Protein AF-A0A6A9SMF8-F1 (afdb_monomer)

Structure (mmCIF, N/CA/C/O backbone):
data_AF-A0A6A9SMF8-F1
#
_entry.id   AF-A0A6A9SMF8-F1
#
loop_
_atom_site.group_PDB
_atom_site.id
_atom_site.type_symbol
_atom_site.label_atom_id
_atom_site.label_alt_id
_atom_site.label_comp_id
_atom_site.label_asym_id
_atom_site.label_entity_id
_atom_site.label_seq_id
_atom_site.pdbx_PDB_ins_code
_atom_site.Cartn_x
_atom_site.Cartn_y
_atom_site.Cartn_z
_atom_site.occupancy
_atom_site.B_iso_or_equiv
_atom_site.auth_seq_id
_atom_site.auth_comp_id
_atom_site.auth_asym_id
_atom_site.auth_atom_id
_atom_site.pdbx_PDB_model_num
ATOM 1 N N . MET A 1 1 ? 22.336 56.418 -51.336 1.00 50.28 1 MET A N 1
ATOM 2 C CA . MET A 1 1 ? 22.457 56.527 -49.867 1.00 50.28 1 MET A CA 1
ATOM 3 C C . MET A 1 1 ? 23.357 55.383 -49.407 1.00 50.28 1 MET A C 1
ATOM 5 O O . MET A 1 1 ? 23.009 54.255 -49.731 1.00 50.28 1 MET A O 1
ATOM 9 N N . PRO A 1 2 ? 24.538 55.629 -48.808 1.00 53.56 2 PRO A N 1
ATOM 10 C CA . PRO A 1 2 ? 25.462 54.559 -48.434 1.00 53.56 2 PRO A CA 1
ATOM 11 C C . PRO A 1 2 ? 25.173 54.040 -47.016 1.00 53.56 2 PRO A C 1
ATOM 13 O O . PRO A 1 2 ? 24.931 54.826 -46.099 1.00 53.56 2 PRO A O 1
ATOM 16 N N . ILE A 1 3 ? 25.201 52.716 -46.867 1.00 54.81 3 ILE A N 1
ATOM 17 C CA . ILE A 1 3 ? 25.158 51.984 -45.592 1.00 54.81 3 ILE A CA 1
ATOM 18 C C . ILE A 1 3 ? 26.377 52.340 -44.725 1.00 54.81 3 ILE A C 1
ATOM 20 O O . ILE A 1 3 ? 27.484 52.497 -45.245 1.00 54.81 3 ILE A O 1
ATOM 24 N N . ARG A 1 4 ? 26.167 52.531 -43.416 1.00 59.06 4 ARG A N 1
ATOM 25 C CA . ARG A 1 4 ? 27.205 52.964 -42.465 1.00 59.06 4 ARG A CA 1
ATOM 26 C C . ARG A 1 4 ? 27.830 51.745 -41.767 1.00 59.06 4 ARG A C 1
ATOM 28 O O . ARG A 1 4 ? 27.143 50.757 -41.537 1.00 59.06 4 ARG A O 1
ATOM 35 N N . PRO A 1 5 ? 29.110 51.814 -41.354 1.00 54.31 5 PRO A N 1
ATOM 36 C CA . PRO A 1 5 ? 29.814 50.696 -40.710 1.00 54.31 5 PRO A CA 1
ATOM 37 C C . PRO A 1 5 ? 29.282 50.311 -39.314 1.00 54.31 5 PRO A C 1
ATOM 39 O O . PRO A 1 5 ? 29.785 49.371 -38.708 1.00 54.31 5 PRO A O 1
ATOM 42 N N . SER A 1 6 ? 28.268 51.010 -38.795 1.00 54.78 6 SER A N 1
ATOM 43 C CA . SER A 1 6 ? 27.580 50.682 -37.542 1.00 54.78 6 SER A CA 1
ATOM 44 C C . SER A 1 6 ? 26.484 49.618 -37.687 1.00 54.78 6 SER A C 1
ATOM 46 O O . SER A 1 6 ? 25.979 49.147 -36.674 1.00 54.78 6 SER A O 1
ATOM 48 N N . ASP A 1 7 ? 26.129 49.212 -38.909 1.00 51.50 7 ASP A N 1
ATOM 49 C CA . ASP A 1 7 ? 24.953 48.363 -39.161 1.00 51.50 7 ASP A CA 1
ATOM 50 C C . ASP A 1 7 ? 25.253 46.845 -39.100 1.00 51.50 7 ASP A C 1
ATOM 52 O O . ASP A 1 7 ? 24.419 46.029 -39.481 1.00 51.50 7 ASP A O 1
ATOM 56 N N . LEU A 1 8 ? 26.433 46.438 -38.609 1.00 55.75 8 LEU A N 1
ATOM 57 C CA . LEU A 1 8 ? 26.880 45.032 -38.573 1.00 55.75 8 LEU A CA 1
ATOM 58 C C . LEU A 1 8 ? 27.097 44.458 -37.164 1.00 55.75 8 LEU A C 1
ATOM 60 O O . LEU A 1 8 ? 27.946 43.591 -36.972 1.00 55.75 8 LEU A O 1
ATOM 64 N N . GLN A 1 9 ? 26.344 44.901 -36.157 1.00 56.38 9 GLN A N 1
ATOM 65 C CA . GLN A 1 9 ? 26.465 44.330 -34.809 1.00 56.38 9 GLN A CA 1
ATOM 66 C C . GLN A 1 9 ? 25.130 43.881 -34.218 1.00 56.38 9 GLN A C 1
ATOM 68 O O . GLN A 1 9 ? 24.687 44.360 -33.180 1.00 56.38 9 GLN A O 1
ATOM 73 N N . HIS A 1 10 ? 24.551 42.845 -34.821 1.00 44.44 10 HIS A N 1
ATOM 74 C CA . HIS A 1 10 ? 23.832 41.840 -34.045 1.00 44.44 10 HIS A CA 1
ATOM 75 C C . HIS A 1 10 ? 24.621 40.538 -34.087 1.00 44.44 10 HIS A C 1
ATOM 77 O O . HIS A 1 10 ? 24.403 39.651 -34.905 1.00 44.44 10 HIS A O 1
ATOM 83 N N . ARG A 1 11 ? 25.594 40.462 -33.175 1.00 42.41 11 ARG A N 1
ATOM 84 C CA . ARG A 1 11 ? 26.215 39.210 -32.765 1.00 42.41 11 ARG A CA 1
ATOM 85 C C . ARG A 1 11 ? 25.114 38.399 -32.089 1.00 42.41 11 ARG A C 1
ATOM 87 O O . ARG A 1 11 ? 24.775 38.673 -30.941 1.00 42.41 11 ARG A O 1
ATOM 94 N N . GLY A 1 12 ? 24.525 37.459 -32.822 1.00 41.88 12 GLY A N 1
ATOM 95 C CA . GLY A 1 12 ? 23.714 36.414 -32.220 1.00 41.88 12 GLY A CA 1
ATOM 96 C C . GLY A 1 12 ? 24.574 35.726 -31.170 1.00 41.88 12 GLY A C 1
ATOM 97 O O . GLY A 1 12 ? 25.617 35.153 -31.486 1.00 41.88 12 GLY A O 1
ATOM 98 N N . THR A 1 13 ? 24.199 35.858 -29.904 1.00 43.47 13 THR A N 1
ATOM 99 C CA . THR A 1 13 ? 24.697 34.959 -28.876 1.00 43.47 13 THR A CA 1
ATOM 100 C C . THR A 1 13 ? 24.141 33.598 -29.244 1.00 43.47 13 THR A C 1
ATOM 102 O O . THR A 1 13 ? 22.937 33.377 -29.120 1.00 43.47 13 THR A O 1
ATOM 105 N N . ALA A 1 14 ? 24.993 32.718 -29.768 1.00 41.22 14 ALA A N 1
ATOM 106 C CA . ALA A 1 14 ? 24.672 31.307 -29.834 1.00 41.22 14 ALA A CA 1
ATOM 107 C C . ALA A 1 14 ? 24.259 30.907 -28.417 1.00 41.22 14 ALA A C 1
ATOM 109 O O . ALA A 1 14 ? 25.054 30.995 -27.477 1.00 41.22 14 ALA A O 1
ATOM 110 N N . HIS A 1 15 ? 22.984 30.579 -28.244 1.00 45.06 15 HIS A N 1
ATOM 111 C CA . HIS A 1 15 ? 22.547 29.886 -27.055 1.00 45.06 15 HIS A CA 1
ATOM 112 C C . HIS A 1 15 ? 23.272 28.542 -27.107 1.00 45.06 15 HIS A C 1
ATOM 114 O O . HIS A 1 15 ? 22.858 27.649 -27.835 1.00 45.06 15 HIS A O 1
ATOM 120 N N . THR A 1 16 ? 24.389 28.412 -26.388 1.00 49.41 16 THR A N 1
ATOM 121 C CA . THR A 1 16 ? 24.881 27.102 -25.967 1.00 49.41 16 THR A CA 1
ATOM 122 C C . THR A 1 16 ? 23.782 26.545 -25.079 1.00 49.41 16 THR A C 1
ATOM 124 O O . THR A 1 16 ? 23.743 26.802 -23.875 1.00 49.41 16 THR A O 1
ATOM 127 N N . GLN A 1 17 ? 22.808 25.871 -25.689 1.00 53.28 17 GLN A N 1
ATOM 128 C CA . GLN A 1 17 ? 21.971 24.960 -24.939 1.00 53.28 17 GLN A CA 1
ATOM 129 C C . GLN A 1 17 ? 22.945 23.952 -24.325 1.00 53.28 17 GLN A C 1
ATOM 131 O O . GLN A 1 17 ? 23.800 23.433 -25.049 1.00 53.28 17 GLN A O 1
ATOM 136 N N . PRO A 1 18 ? 22.912 23.729 -23.000 1.00 43.84 18 PRO A N 1
ATOM 137 C CA . PRO A 1 18 ? 23.633 22.601 -22.451 1.00 43.84 18 PRO A CA 1
ATOM 138 C C . PRO A 1 18 ? 23.108 21.382 -23.201 1.00 43.84 18 PRO A C 1
ATOM 140 O O . PRO A 1 18 ? 21.895 21.160 -23.216 1.00 43.84 18 PRO A O 1
ATOM 143 N N . VAL A 1 19 ? 24.011 20.666 -23.876 1.00 50.22 19 VAL A N 1
ATOM 144 C CA . VAL A 1 19 ? 23.749 19.323 -24.386 1.00 50.22 19 VAL A CA 1
ATOM 145 C C . VAL A 1 19 ? 23.176 18.580 -23.192 1.00 50.22 19 VAL A C 1
ATOM 147 O O . VAL A 1 19 ? 23.874 18.358 -22.201 1.00 50.22 19 VAL A O 1
ATOM 150 N N . ARG A 1 20 ? 21.861 18.358 -23.209 1.00 49.94 20 ARG A N 1
ATOM 151 C CA . ARG A 1 20 ? 21.230 17.499 -22.222 1.00 49.94 20 ARG A CA 1
ATOM 152 C C . ARG A 1 20 ? 21.876 16.153 -22.470 1.00 49.94 20 ARG A C 1
ATOM 154 O O . ARG A 1 20 ? 21.786 15.659 -23.587 1.00 49.94 20 ARG A O 1
ATOM 161 N N . GLU A 1 21 ? 22.595 15.653 -21.471 1.00 48.66 21 GLU A N 1
ATOM 162 C CA . GLU A 1 21 ? 23.031 14.264 -21.426 1.00 48.66 21 GLU A CA 1
ATOM 163 C C . GLU A 1 21 ? 21.797 13.429 -21.747 1.00 48.66 21 GLU A C 1
ATOM 165 O O . GLU A 1 21 ? 20.848 13.354 -20.961 1.00 48.66 21 GLU A O 1
ATOM 170 N N . GLU A 1 22 ? 21.761 12.936 -22.979 1.00 56.06 22 GLU A N 1
ATOM 171 C CA . GLU A 1 22 ? 20.778 11.975 -23.421 1.00 56.06 22 GLU A CA 1
ATOM 172 C C . GLU A 1 22 ? 20.946 10.813 -22.445 1.00 56.06 22 GLU A C 1
ATOM 174 O O . GLU A 1 22 ? 22.057 10.302 -22.279 1.00 56.06 22 GLU A O 1
ATOM 179 N N . LEU A 1 23 ? 19.897 10.488 -21.682 1.00 54.59 23 LEU A N 1
ATOM 180 C CA . LEU A 1 23 ? 19.928 9.293 -20.852 1.00 54.59 23 LEU A CA 1
ATOM 181 C C . LEU A 1 23 ? 20.020 8.115 -21.820 1.00 54.59 23 LEU A C 1
ATOM 183 O O . LEU A 1 23 ? 19.002 7.582 -22.251 1.00 54.59 23 LEU A O 1
ATOM 187 N N . ASP A 1 24 ? 21.244 7.716 -22.144 1.00 62.31 24 ASP A N 1
ATOM 188 C CA . ASP A 1 24 ? 21.568 6.521 -22.916 1.00 62.31 24 ASP A CA 1
ATOM 189 C C . ASP A 1 24 ? 21.445 5.300 -21.993 1.00 62.31 24 ASP A C 1
ATOM 191 O O . ASP A 1 24 ? 22.351 4.483 -21.844 1.00 62.31 24 ASP A O 1
ATOM 195 N N . VAL A 1 25 ? 20.334 5.244 -21.251 1.00 65.44 25 VAL A N 1
ATOM 196 C CA . VAL A 1 25 ? 19.973 4.088 -20.445 1.00 65.44 25 VAL A CA 1
ATOM 197 C C . VAL A 1 25 ? 19.256 3.140 -21.398 1.00 65.44 25 VAL A C 1
ATOM 199 O O . VAL A 1 25 ? 18.202 3.509 -21.931 1.00 65.44 25 VAL A O 1
ATOM 202 N N . PRO A 1 26 ? 19.799 1.933 -21.633 1.00 78.88 26 PRO A N 1
ATOM 203 C CA . PRO A 1 26 ? 19.121 0.913 -22.412 1.00 78.88 26 PRO A CA 1
ATOM 204 C C . PRO A 1 26 ? 17.680 0.744 -21.932 1.00 78.88 26 PRO A C 1
ATOM 206 O O . PRO A 1 26 ? 17.400 0.763 -20.733 1.00 78.88 26 PRO A O 1
ATOM 209 N N . PHE A 1 27 ? 16.751 0.554 -22.867 1.00 78.88 27 PHE A N 1
ATOM 210 C CA . PHE A 1 27 ? 15.337 0.386 -22.530 1.00 78.88 27 PHE A CA 1
ATOM 211 C C . PHE A 1 27 ? 15.109 -0.731 -21.494 1.00 78.88 27 PHE A C 1
ATOM 213 O O . PHE A 1 27 ? 14.289 -0.578 -20.592 1.00 78.88 27 PHE A O 1
ATOM 220 N N . ASP A 1 28 ? 15.892 -1.808 -21.569 1.00 83.62 28 ASP A N 1
ATOM 221 C CA . ASP A 1 28 ? 15.841 -2.923 -20.619 1.00 83.62 28 ASP A CA 1
ATOM 222 C C . ASP A 1 28 ? 16.205 -2.495 -19.187 1.00 83.62 28 ASP A C 1
ATOM 224 O O . ASP A 1 28 ? 15.551 -2.913 -18.230 1.00 83.62 28 ASP A O 1
ATOM 228 N N . ASP A 1 29 ? 17.184 -1.601 -19.035 1.00 85.19 29 ASP A N 1
ATOM 229 C CA . ASP A 1 29 ? 17.587 -1.064 -17.734 1.00 85.19 29 ASP A CA 1
ATOM 230 C C . ASP A 1 29 ? 16.498 -0.144 -17.164 1.00 85.19 29 ASP A C 1
ATOM 232 O O . ASP A 1 29 ? 16.209 -0.189 -15.968 1.00 85.19 29 ASP A O 1
ATOM 236 N N . LEU A 1 30 ? 15.815 0.639 -18.011 1.00 83.81 30 LEU A N 1
ATOM 237 C CA . LEU A 1 30 ? 14.657 1.439 -17.588 1.00 83.81 30 LEU A CA 1
ATOM 238 C C . LEU A 1 30 ? 13.510 0.554 -17.083 1.00 83.81 30 LEU A C 1
ATOM 240 O O . LEU A 1 30 ? 12.892 0.869 -16.063 1.00 83.81 30 LEU A O 1
ATOM 244 N N . LEU A 1 31 ? 13.233 -0.558 -17.769 1.00 84.94 31 LEU A N 1
ATOM 245 C CA . LEU A 1 31 ? 12.229 -1.527 -17.331 1.00 84.94 31 LEU A CA 1
ATOM 246 C C . LEU A 1 31 ? 12.624 -2.194 -16.011 1.00 84.94 31 LEU A C 1
ATOM 248 O O . LEU A 1 31 ? 11.776 -2.342 -15.128 1.00 84.94 31 LEU A O 1
ATOM 252 N N . TYR A 1 32 ? 13.896 -2.566 -15.860 1.00 88.81 32 TYR A N 1
ATOM 253 C CA . TYR A 1 32 ? 14.411 -3.145 -14.624 1.00 88.81 32 TYR A CA 1
ATOM 254 C C . TYR A 1 32 ? 14.257 -2.176 -13.448 1.00 88.81 32 TYR A C 1
ATOM 256 O O . TYR A 1 32 ? 13.680 -2.543 -12.425 1.00 88.81 32 TYR A O 1
ATOM 264 N N . LEU A 1 33 ? 14.686 -0.921 -13.612 1.00 88.06 33 LEU A N 1
ATOM 265 C CA . LEU A 1 33 ? 14.575 0.111 -12.579 1.00 88.06 33 LEU A CA 1
ATOM 266 C C . LEU A 1 33 ? 13.117 0.399 -12.206 1.00 88.06 33 LEU A C 1
ATOM 268 O O . LEU A 1 33 ? 12.803 0.597 -11.031 1.00 88.06 33 LEU A O 1
ATOM 272 N N . LEU A 1 34 ? 12.207 0.392 -13.185 1.00 87.81 34 LEU A N 1
ATOM 273 C CA . LEU A 1 34 ? 10.775 0.529 -12.925 1.00 87.81 34 LEU A CA 1
ATOM 274 C C . LEU A 1 34 ? 10.247 -0.648 -12.094 1.00 87.81 34 LEU A C 1
ATOM 276 O O . LEU A 1 34 ? 9.549 -0.434 -11.101 1.00 87.81 34 LEU A O 1
ATOM 280 N N . ALA A 1 35 ? 10.584 -1.881 -12.476 1.00 89.06 35 ALA A N 1
ATOM 281 C CA . ALA A 1 35 ? 10.156 -3.082 -11.765 1.00 89.06 35 ALA A CA 1
ATOM 282 C C . ALA A 1 35 ? 10.715 -3.130 -10.334 1.00 89.06 35 ALA A C 1
ATOM 284 O O . ALA A 1 35 ? 9.969 -3.393 -9.389 1.00 89.06 35 ALA A O 1
ATOM 285 N N . GLU A 1 36 ? 11.999 -2.815 -10.161 1.00 93.50 36 GLU A N 1
ATOM 286 C CA . GLU A 1 36 ? 12.650 -2.715 -8.855 1.00 93.50 36 GLU A CA 1
ATOM 287 C C . GLU A 1 36 ? 12.005 -1.621 -7.992 1.00 93.50 36 GLU A C 1
ATOM 289 O O . GLU A 1 36 ? 11.701 -1.850 -6.818 1.00 93.50 36 GLU A O 1
ATOM 294 N N . GLY A 1 37 ? 11.714 -0.456 -8.578 1.00 91.12 37 GLY A N 1
ATOM 295 C CA . GLY A 1 37 ? 11.026 0.642 -7.904 1.00 91.12 37 GLY A CA 1
ATOM 296 C C . GLY A 1 37 ? 9.636 0.245 -7.405 1.00 91.12 37 GLY A C 1
ATOM 297 O O . GLY A 1 37 ? 9.300 0.509 -6.247 1.00 91.12 37 GLY A O 1
ATOM 298 N N . ILE A 1 38 ? 8.848 -0.444 -8.238 1.00 90.88 38 ILE A N 1
ATOM 299 C CA . ILE A 1 38 ? 7.528 -0.965 -7.855 1.00 90.88 38 ILE A CA 1
ATOM 300 C C . ILE A 1 38 ? 7.672 -2.006 -6.745 1.00 90.88 38 ILE A C 1
ATOM 302 O O . ILE A 1 38 ? 6.975 -1.909 -5.740 1.00 90.88 38 ILE A O 1
ATOM 306 N N . ALA A 1 39 ? 8.584 -2.970 -6.878 1.00 91.50 39 ALA A N 1
ATOM 307 C CA . ALA A 1 39 ? 8.793 -4.006 -5.868 1.00 91.50 39 ALA A CA 1
ATOM 308 C C . ALA A 1 39 ? 9.212 -3.411 -4.513 1.00 91.50 39 ALA A C 1
ATOM 310 O O . ALA A 1 39 ? 8.656 -3.764 -3.475 1.00 91.50 39 ALA A O 1
ATOM 311 N N . SER A 1 40 ? 10.141 -2.454 -4.518 1.00 94.06 40 SER A N 1
ATOM 312 C CA . SER A 1 40 ? 10.569 -1.733 -3.316 1.00 94.06 40 SER A CA 1
ATOM 313 C C . SER A 1 40 ? 9.416 -0.955 -2.677 1.00 94.06 40 SER A C 1
ATOM 315 O O . SER A 1 40 ? 9.229 -0.995 -1.459 1.00 94.06 40 SER A O 1
ATOM 317 N N . ALA A 1 41 ? 8.601 -0.278 -3.491 1.00 91.81 41 ALA A N 1
ATOM 318 C CA . ALA A 1 41 ? 7.432 0.443 -3.008 1.00 91.81 41 ALA A CA 1
ATOM 319 C C . ALA A 1 41 ? 6.379 -0.504 -2.411 1.00 91.81 41 ALA A C 1
ATOM 321 O O . ALA A 1 41 ? 5.843 -0.206 -1.346 1.00 91.81 41 ALA A O 1
ATOM 322 N N . GLN A 1 42 ? 6.135 -1.660 -3.034 1.00 92.06 42 GLN A N 1
ATOM 323 C CA . GLN A 1 42 ? 5.240 -2.691 -2.499 1.00 92.06 42 GLN A CA 1
ATOM 324 C C . GLN A 1 42 ? 5.720 -3.207 -1.143 1.00 92.06 42 GLN A C 1
ATOM 326 O O . GLN A 1 42 ? 4.948 -3.231 -0.191 1.00 92.06 42 GLN A O 1
ATOM 331 N N . THR A 1 43 ? 7.009 -3.521 -1.006 1.00 93.50 43 THR A N 1
ATOM 332 C CA . THR A 1 43 ? 7.581 -3.952 0.279 1.00 93.50 43 THR A CA 1
ATOM 333 C C . THR A 1 43 ? 7.371 -2.908 1.379 1.00 93.50 43 THR A C 1
ATOM 335 O O . THR A 1 43 ? 7.046 -3.257 2.511 1.00 93.50 43 THR A O 1
ATOM 338 N N . LYS A 1 44 ? 7.519 -1.616 1.058 1.00 94.38 44 LYS A N 1
ATOM 339 C CA . LYS A 1 44 ? 7.286 -0.530 2.024 1.00 94.38 44 LYS A CA 1
ATOM 340 C C . LYS A 1 44 ? 5.815 -0.406 2.424 1.00 94.38 44 LYS A C 1
ATOM 342 O O . LYS A 1 44 ? 5.533 -0.184 3.598 1.00 94.38 44 LYS A O 1
ATOM 347 N N . LEU A 1 45 ? 4.892 -0.544 1.470 1.00 91.88 45 LEU A N 1
ATOM 348 C CA . LEU A 1 45 ? 3.451 -0.539 1.751 1.00 91.88 45 LEU A CA 1
ATOM 349 C C . LEU A 1 45 ? 3.058 -1.714 2.656 1.00 91.88 45 LEU A C 1
ATOM 351 O O . LEU A 1 45 ? 2.271 -1.544 3.589 1.00 91.88 45 LEU A O 1
ATOM 355 N N . ASP A 1 46 ? 3.645 -2.882 2.416 1.00 90.81 46 ASP A N 1
ATOM 356 C CA . ASP A 1 46 ? 3.397 -4.093 3.193 1.00 90.81 46 ASP A CA 1
ATOM 357 C C . ASP A 1 46 ? 3.911 -3.963 4.626 1.00 90.81 46 ASP A C 1
ATOM 359 O O . ASP A 1 46 ? 3.175 -4.257 5.567 1.00 90.81 46 ASP A O 1
ATOM 363 N N . LEU A 1 47 ? 5.135 -3.456 4.795 1.00 92.88 47 LEU A N 1
ATOM 364 C CA . LEU A 1 47 ? 5.716 -3.200 6.111 1.00 92.88 47 LEU A CA 1
ATOM 365 C C . LEU A 1 47 ? 4.877 -2.191 6.903 1.00 92.88 47 LEU A C 1
ATOM 367 O O . LEU A 1 47 ? 4.512 -2.459 8.041 1.00 92.88 47 LEU A O 1
ATOM 371 N N . SER A 1 48 ? 4.494 -1.076 6.277 1.00 92.44 48 SER A N 1
ATOM 372 C CA . SER A 1 48 ? 3.653 -0.069 6.929 1.00 92.44 48 SER A CA 1
ATOM 373 C C . SER A 1 48 ? 2.282 -0.629 7.317 1.00 92.44 48 SER A C 1
ATOM 375 O O . SER A 1 48 ? 1.751 -0.289 8.370 1.00 92.44 48 SER A O 1
ATOM 377 N N . THR A 1 49 ? 1.710 -1.525 6.506 1.00 91.44 49 THR A N 1
ATOM 378 C CA . THR A 1 49 ? 0.456 -2.207 6.858 1.00 91.44 49 THR A CA 1
ATOM 379 C C . THR A 1 49 ? 0.636 -3.105 8.086 1.00 91.44 49 THR A C 1
ATOM 381 O O . THR A 1 49 ? -0.246 -3.135 8.941 1.00 91.44 49 THR A O 1
ATOM 384 N N . ALA A 1 50 ? 1.766 -3.809 8.202 1.00 90.62 50 ALA A N 1
ATOM 385 C CA . ALA A 1 50 ? 2.079 -4.635 9.368 1.00 90.62 50 ALA A CA 1
ATOM 386 C C . ALA A 1 50 ? 2.261 -3.792 10.644 1.00 90.62 50 ALA A C 1
ATOM 388 O O . ALA A 1 50 ? 1.683 -4.121 11.675 1.00 90.62 50 ALA A O 1
ATOM 389 N N . GLU A 1 51 ? 2.972 -2.668 10.555 1.00 92.94 51 GLU A N 1
ATOM 390 C CA . GLU A 1 51 ? 3.137 -1.716 11.666 1.00 92.94 51 GLU A CA 1
ATOM 391 C C . GLU A 1 51 ? 1.788 -1.125 12.119 1.00 92.94 51 GLU A C 1
ATOM 393 O O . GLU A 1 51 ? 1.523 -0.967 13.313 1.00 92.94 51 GLU A O 1
ATOM 398 N N . LEU A 1 52 ? 0.892 -0.823 11.171 1.00 92.38 52 LEU A N 1
ATOM 399 C CA . LEU A 1 52 ? -0.461 -0.364 11.490 1.00 92.38 52 LEU A CA 1
ATOM 400 C C . LEU A 1 52 ? -1.299 -1.457 12.160 1.00 92.38 52 LEU A C 1
ATOM 402 O O . LEU A 1 52 ? -2.067 -1.144 13.064 1.00 92.38 52 LEU A O 1
ATOM 406 N N . LEU A 1 53 ? -1.168 -2.719 11.740 1.00 91.31 53 LEU A N 1
ATOM 407 C CA . LEU A 1 53 ? -1.841 -3.839 12.403 1.00 91.31 53 LEU A CA 1
ATOM 408 C C . LEU A 1 53 ? -1.388 -3.979 13.858 1.00 91.31 53 LEU A C 1
ATOM 410 O O . LEU A 1 53 ? -2.236 -4.109 14.734 1.00 91.31 53 LEU A O 1
ATOM 414 N N . GLU A 1 54 ? -0.083 -3.897 14.119 1.00 91.88 54 GLU A N 1
ATOM 415 C CA . GLU A 1 54 ? 0.472 -3.905 15.478 1.00 91.88 54 GLU A CA 1
ATOM 416 C C . GLU A 1 54 ? -0.093 -2.742 16.301 1.00 91.88 54 GLU A C 1
ATOM 418 O O . GLU A 1 54 ? -0.672 -2.952 17.363 1.00 91.88 54 GLU A O 1
ATOM 423 N N . THR A 1 55 ? -0.082 -1.531 15.741 1.00 93.62 55 THR A N 1
ATOM 424 C CA . THR A 1 55 ? -0.649 -0.347 16.403 1.00 93.62 55 THR A CA 1
ATOM 425 C C . THR A 1 55 ? -2.133 -0.531 16.742 1.00 93.62 55 THR A C 1
ATOM 427 O O . THR A 1 55 ? -2.576 -0.143 17.822 1.00 93.62 55 THR A O 1
ATOM 430 N N . LEU A 1 56 ? -2.927 -1.115 15.840 1.00 91.81 56 LEU A N 1
ATOM 431 C CA . LEU A 1 56 ? -4.354 -1.369 16.069 1.00 91.81 56 LEU A CA 1
ATOM 432 C C . LEU A 1 56 ? -4.603 -2.491 17.087 1.00 91.81 56 LEU A C 1
ATOM 434 O O . LEU A 1 56 ? -5.636 -2.470 17.757 1.00 91.81 56 LEU A O 1
ATOM 438 N N . ALA A 1 57 ? -3.686 -3.453 17.202 1.00 92.19 57 ALA A N 1
ATOM 439 C CA . ALA A 1 57 ? -3.746 -4.517 18.201 1.00 92.19 57 ALA A CA 1
ATOM 440 C C . ALA A 1 57 ? -3.381 -3.996 19.597 1.00 92.19 57 ALA A C 1
ATOM 442 O O . ALA A 1 57 ? -4.000 -4.393 20.578 1.00 92.19 57 ALA A O 1
ATOM 443 N N . GLU A 1 58 ? -2.399 -3.101 19.683 1.00 93.38 58 GLU A N 1
ATOM 444 C CA . GLU A 1 58 ? -1.903 -2.543 20.945 1.00 93.38 58 GLU A CA 1
ATOM 445 C C . GLU A 1 58 ? -2.740 -1.370 21.462 1.00 93.38 58 GLU A C 1
ATOM 447 O O . GLU A 1 58 ? -2.773 -1.106 22.663 1.00 93.38 58 GLU A O 1
ATOM 452 N N . THR A 1 59 ? -3.403 -0.630 20.569 1.00 93.62 59 THR A N 1
ATOM 453 C CA . THR A 1 59 ? -4.229 0.508 20.975 1.00 93.62 59 THR A CA 1
ATOM 454 C C . THR A 1 59 ? -5.525 0.002 21.583 1.00 93.62 59 THR A C 1
ATOM 456 O O . THR A 1 59 ? -6.432 -0.428 20.867 1.00 93.62 59 THR A O 1
ATOM 459 N N . GLU A 1 60 ? -5.621 0.105 22.902 1.00 93.56 60 GLU A N 1
ATOM 460 C CA . GLU A 1 60 ? -6.820 -0.251 23.644 1.00 93.56 60 GLU A CA 1
ATOM 461 C C . GLU A 1 60 ? -7.718 0.959 23.915 1.00 93.56 60 GLU A C 1
ATOM 463 O O . GLU A 1 60 ? -7.257 2.074 24.180 1.00 93.56 60 GLU A O 1
ATOM 468 N N . VAL A 1 61 ? -9.027 0.725 23.856 1.00 92.12 61 VAL A N 1
ATOM 469 C CA . VAL A 1 61 ? -10.057 1.700 24.193 1.00 92.12 61 VAL A CA 1
ATOM 470 C C . VAL A 1 61 ? -11.058 1.060 25.143 1.00 92.12 61 VAL A C 1
ATOM 472 O O . VAL A 1 61 ? -11.548 -0.046 24.922 1.00 92.12 61 VAL A O 1
ATOM 475 N N . ASP A 1 62 ? -11.390 1.811 26.183 1.00 91.81 62 ASP A N 1
ATOM 476 C CA . ASP A 1 62 ? -12.437 1.488 27.137 1.00 91.81 62 ASP A CA 1
ATOM 477 C C . ASP A 1 62 ? -13.818 1.574 26.475 1.00 91.81 62 ASP A C 1
ATOM 479 O O . ASP A 1 62 ? -14.290 2.657 26.110 1.00 91.81 62 ASP A O 1
ATOM 483 N N . VAL A 1 63 ? -14.492 0.433 26.343 1.00 88.94 63 VAL A N 1
ATOM 484 C CA . VAL A 1 63 ? -15.835 0.349 25.760 1.00 88.94 63 VAL A CA 1
ATOM 485 C C . VAL A 1 63 ? -16.827 -0.261 26.739 1.00 88.94 63 VAL A C 1
ATOM 487 O O . VAL A 1 63 ? -16.501 -1.135 27.537 1.00 88.94 63 VAL A O 1
ATOM 490 N N . VAL A 1 64 ? -18.077 0.198 26.670 1.00 88.88 64 VAL A N 1
ATOM 491 C CA . VAL A 1 64 ? -19.200 -0.447 27.358 1.00 88.88 64 VAL A CA 1
ATOM 492 C C . VAL A 1 64 ? -19.795 -1.466 26.383 1.00 88.88 64 VAL A C 1
ATOM 494 O O . VAL A 1 64 ? -20.444 -1.052 25.418 1.00 88.88 64 VAL A O 1
ATOM 497 N N . PRO A 1 65 ? -19.596 -2.779 26.593 1.00 81.62 65 PRO A N 1
ATOM 498 C CA . PRO A 1 65 ? -19.977 -3.793 25.609 1.00 81.62 65 PRO A CA 1
ATOM 499 C C . PRO A 1 65 ? -21.496 -3.932 25.469 1.00 81.62 65 PRO A C 1
ATOM 501 O O . PRO A 1 65 ? -21.995 -4.318 24.413 1.00 81.62 65 PRO A O 1
ATOM 504 N N . GLN A 1 66 ? -22.250 -3.606 26.523 1.00 82.94 66 GLN A N 1
ATOM 505 C CA . GLN A 1 66 ? -23.697 -3.759 26.541 1.00 82.94 66 GLN A CA 1
ATOM 506 C C . GLN A 1 66 ? -24.384 -2.604 27.271 1.00 82.94 66 GLN A C 1
ATOM 508 O O . GLN A 1 66 ? -24.022 -2.237 28.389 1.00 82.94 66 GLN A O 1
ATOM 513 N N . LEU A 1 67 ? -25.431 -2.077 26.636 1.00 85.94 67 LEU A N 1
ATOM 514 C CA . LEU A 1 67 ? -26.337 -1.087 27.202 1.00 85.94 67 LEU A CA 1
ATOM 515 C C . LEU A 1 67 ? -27.740 -1.692 27.279 1.00 85.94 67 LEU A C 1
ATOM 517 O O . LEU A 1 67 ? -28.353 -1.976 26.249 1.00 85.94 67 LEU A O 1
ATOM 521 N N . THR A 1 68 ? -28.264 -1.865 28.486 1.00 84.88 68 THR A N 1
ATOM 522 C CA . THR A 1 68 ? -29.630 -2.348 28.694 1.00 84.88 68 THR A CA 1
ATOM 523 C C . THR A 1 68 ? -30.539 -1.149 28.933 1.00 84.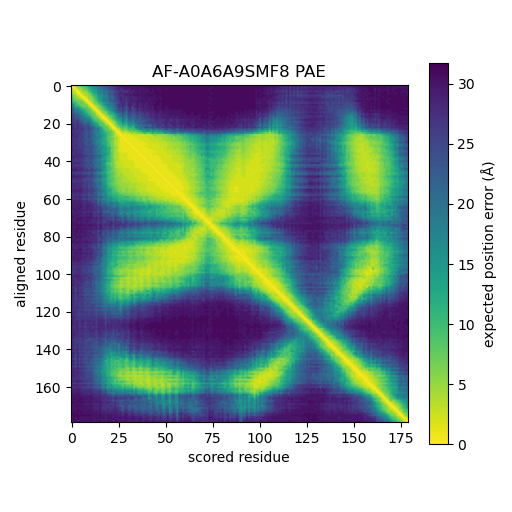88 68 THR A C 1
ATOM 525 O O . THR A 1 68 ? -30.330 -0.374 29.863 1.00 84.88 68 THR A O 1
ATOM 528 N N . ARG A 1 69 ? -31.558 -0.971 28.087 1.00 84.75 69 ARG A N 1
ATOM 529 C CA . ARG A 1 69 ? -32.595 0.051 28.288 1.00 84.75 69 ARG A CA 1
ATOM 530 C C . ARG A 1 69 ? -33.878 -0.611 28.754 1.00 84.75 69 ARG A C 1
ATOM 532 O O . ARG A 1 69 ? -34.382 -1.512 28.084 1.00 84.75 69 ARG A O 1
ATOM 539 N N . ARG A 1 70 ? -34.414 -0.145 29.875 1.00 86.00 70 ARG A N 1
ATOM 540 C CA . ARG A 1 70 ? -35.685 -0.598 30.429 1.00 86.00 70 ARG A CA 1
ATOM 541 C C . ARG A 1 70 ? -36.696 0.534 30.343 1.00 86.00 70 ARG A C 1
ATOM 543 O O . ARG A 1 70 ? -36.394 1.660 30.716 1.00 86.00 70 ARG A O 1
ATOM 550 N N . ILE A 1 71 ? -37.880 0.232 29.822 1.00 83.75 71 ILE A N 1
ATOM 551 C CA . ILE A 1 71 ? -38.999 1.175 29.792 1.00 83.75 71 ILE A CA 1
ATOM 552 C C . ILE A 1 71 ? -39.874 0.868 31.006 1.00 83.75 71 ILE A C 1
ATOM 554 O O . ILE A 1 71 ? -40.266 -0.286 31.195 1.00 83.75 71 ILE A O 1
ATOM 558 N N . ASP A 1 72 ? -40.127 1.873 31.836 1.00 83.88 72 ASP A N 1
ATOM 559 C CA . ASP A 1 72 ? -40.990 1.761 33.010 1.00 83.88 72 ASP A CA 1
ATOM 560 C C . ASP A 1 72 ? -42.488 1.842 32.645 1.00 83.88 72 ASP A C 1
ATOM 562 O O . ASP A 1 72 ? -42.882 2.114 31.507 1.00 83.88 72 ASP A O 1
ATOM 566 N N . GLU A 1 73 ? -43.350 1.597 33.632 1.00 81.12 73 GLU A N 1
ATOM 567 C CA . GLU A 1 73 ? -44.816 1.589 33.489 1.00 81.12 73 GLU A CA 1
ATOM 568 C C . GLU A 1 73 ? -45.409 2.980 33.175 1.00 81.12 73 GLU A C 1
ATOM 570 O O . GLU A 1 73 ? -46.580 3.105 32.813 1.00 81.12 73 GLU A O 1
ATOM 575 N N . HIS A 1 74 ? -44.602 4.034 33.303 1.00 77.38 74 HIS A N 1
ATOM 576 C CA . HIS A 1 74 ? -44.939 5.434 33.054 1.00 77.38 74 HIS A CA 1
ATOM 577 C C . HIS A 1 74 ? -44.309 5.976 31.758 1.00 77.38 74 HIS A C 1
ATOM 579 O O . HIS A 1 74 ? -44.482 7.153 31.437 1.00 77.38 74 HIS A O 1
ATOM 585 N N . GLY A 1 75 ? -43.624 5.123 30.986 1.00 78.19 75 GLY A N 1
ATOM 586 C CA . GLY A 1 75 ? -42.957 5.484 29.737 1.00 78.19 75 GLY A CA 1
ATOM 587 C C . GLY A 1 75 ? -41.593 6.164 29.910 1.00 78.19 75 GLY A C 1
ATOM 588 O O . GLY A 1 75 ? -41.042 6.658 28.925 1.00 78.19 75 GLY A O 1
ATOM 589 N N . GLY A 1 76 ? -41.038 6.202 31.122 1.00 77.62 76 GLY A N 1
ATOM 590 C CA . GLY A 1 76 ? -39.656 6.597 31.376 1.00 77.62 76 GLY A CA 1
ATOM 591 C C . GLY A 1 76 ? -38.674 5.519 30.915 1.00 77.62 76 GLY A C 1
ATOM 592 O O . GLY A 1 76 ? -38.974 4.326 30.917 1.00 77.62 76 GLY A O 1
ATOM 593 N N . VAL A 1 77 ? -37.500 5.946 30.446 1.00 80.50 77 VAL A N 1
ATOM 594 C CA . VAL A 1 77 ? -36.449 5.051 29.943 1.00 80.50 77 VAL A CA 1
ATOM 595 C C . VAL A 1 77 ? -35.282 5.076 30.919 1.00 80.50 77 VAL A C 1
ATOM 597 O O . VAL A 1 77 ? -34.538 6.054 30.977 1.00 80.50 77 VAL A O 1
ATOM 600 N N . GLU A 1 78 ? -35.097 3.986 31.653 1.00 81.31 78 GLU A N 1
ATOM 601 C CA . GLU A 1 78 ? -33.917 3.751 32.478 1.00 81.31 78 GLU A CA 1
ATOM 602 C C . GLU A 1 78 ? -32.834 3.072 31.638 1.00 81.31 78 GLU A C 1
ATOM 604 O O . GLU A 1 78 ? -33.103 2.164 30.848 1.00 81.31 78 GLU A O 1
ATOM 609 N N . THR A 1 79 ? -31.595 3.540 31.770 1.00 83.06 79 THR A N 1
ATOM 610 C CA . THR A 1 79 ? -30.446 3.008 31.032 1.00 83.06 79 THR A CA 1
ATOM 611 C C . THR A 1 79 ? -29.426 2.472 32.025 1.00 83.06 79 THR A C 1
ATOM 613 O O . THR A 1 79 ? -28.919 3.230 32.847 1.00 83.06 79 THR A O 1
ATOM 616 N N . GLU A 1 80 ? -29.116 1.184 31.924 1.00 83.00 80 GLU A N 1
ATOM 617 C CA . GLU A 1 80 ? -28.093 0.505 32.715 1.00 83.00 80 GLU A CA 1
ATOM 618 C C . GLU A 1 80 ? -26.947 0.074 31.791 1.00 83.00 80 GLU A C 1
ATOM 620 O O . GLU A 1 80 ? -27.152 -0.623 30.791 1.00 83.00 80 GLU A O 1
ATOM 625 N N . SER A 1 81 ? -25.738 0.530 32.108 1.00 82.38 81 SER A N 1
ATOM 626 C CA . SER A 1 81 ? -24.516 0.205 31.371 1.00 82.38 81 SER A CA 1
ATOM 627 C C . SER A 1 81 ? -23.786 -0.951 32.046 1.00 82.38 81 SER A C 1
ATOM 629 O O . SER A 1 81 ? -23.640 -0.952 33.268 1.00 82.38 81 SER A O 1
ATOM 631 N N . ALA A 1 82 ? -23.291 -1.905 31.255 1.00 83.12 82 ALA A N 1
ATOM 632 C CA . ALA A 1 82 ? -22.354 -2.915 31.741 1.00 83.12 82 ALA A CA 1
ATOM 633 C C . ALA A 1 82 ? -21.019 -2.282 32.184 1.00 83.12 82 ALA A C 1
ATOM 635 O O . ALA A 1 82 ? -20.732 -1.121 31.881 1.00 83.12 82 ALA A O 1
ATOM 636 N N . ALA A 1 83 ? -20.200 -3.058 32.899 1.00 85.56 83 ALA A N 1
ATOM 637 C CA . ALA A 1 83 ? -18.849 -2.639 33.253 1.00 85.56 83 ALA A CA 1
ATOM 638 C C . ALA A 1 83 ? -18.017 -2.381 31.988 1.00 85.56 83 ALA A C 1
ATOM 640 O O . ALA A 1 83 ? -18.141 -3.095 30.993 1.00 85.56 83 ALA A O 1
ATOM 641 N N . THR A 1 84 ? -17.185 -1.347 32.043 1.00 88.56 84 THR A N 1
ATOM 642 C CA . THR A 1 84 ? -16.254 -1.006 30.970 1.00 88.56 84 THR A CA 1
ATOM 643 C C . THR A 1 84 ? -15.198 -2.099 30.813 1.00 88.56 84 THR A C 1
ATOM 645 O O . THR A 1 84 ? -14.631 -2.557 31.806 1.00 88.56 84 THR A O 1
ATOM 648 N N . GLU A 1 85 ? -14.920 -2.482 29.568 1.00 89.56 85 GLU A N 1
ATOM 649 C CA . GLU A 1 85 ? -13.858 -3.417 29.196 1.00 89.56 85 GLU A CA 1
ATOM 650 C C . GLU A 1 85 ? -12.868 -2.731 28.246 1.00 89.56 85 GLU A C 1
ATOM 652 O O . GLU A 1 85 ? -13.282 -2.050 27.306 1.00 89.56 85 GLU A O 1
ATOM 657 N N . SER A 1 86 ? -11.570 -2.939 28.481 1.00 91.25 86 SER A N 1
ATOM 658 C CA . SER A 1 86 ? -10.506 -2.513 27.566 1.00 91.25 86 SER A CA 1
ATOM 659 C C . SER A 1 86 ? -10.488 -3.454 26.363 1.00 91.25 86 SER A C 1
ATOM 661 O O . SER A 1 86 ? -10.396 -4.672 26.534 1.00 91.25 86 SER A O 1
ATOM 663 N N . ARG A 1 87 ? -10.643 -2.910 25.153 1.00 91.31 87 ARG A N 1
ATOM 664 C CA . ARG A 1 87 ? -10.659 -3.674 23.897 1.00 91.31 87 ARG A CA 1
ATOM 665 C C . ARG A 1 87 ? -9.742 -3.015 22.880 1.00 91.31 87 ARG A C 1
ATOM 667 O O . ARG A 1 87 ? -9.752 -1.790 22.749 1.00 91.31 87 ARG A O 1
ATOM 674 N N . SER A 1 88 ? -8.975 -3.811 22.139 1.00 92.81 88 SER A N 1
ATOM 675 C CA . SER A 1 88 ? -8.134 -3.277 21.064 1.00 92.81 88 SER A CA 1
ATOM 676 C C . SER A 1 88 ? -8.978 -2.747 19.904 1.00 92.81 88 SER A C 1
ATOM 678 O O . SER A 1 88 ? -10.102 -3.198 19.665 1.00 92.81 88 SER A O 1
ATOM 680 N N . LEU A 1 89 ? -8.436 -1.808 19.128 1.00 90.88 89 LEU A N 1
ATOM 681 C CA . LEU A 1 89 ? -9.110 -1.328 17.919 1.00 90.88 89 LEU A CA 1
ATOM 682 C C . LEU A 1 89 ? -9.344 -2.467 16.912 1.00 90.88 89 LEU A C 1
ATOM 684 O O . LEU A 1 89 ? -10.381 -2.498 16.250 1.00 90.88 89 LEU A O 1
ATOM 688 N N . LEU A 1 90 ? -8.432 -3.437 16.837 1.00 89.06 90 LEU A N 1
ATOM 689 C CA . LEU A 1 90 ? -8.614 -4.634 16.013 1.00 89.06 90 LEU A CA 1
ATOM 690 C C . LEU A 1 90 ? -9.824 -5.475 16.456 1.00 89.06 90 LEU A C 1
ATOM 692 O O . LEU A 1 90 ? -10.639 -5.848 15.613 1.00 89.06 90 LEU A O 1
ATOM 696 N N . GLU A 1 91 ? -10.003 -5.708 17.762 1.00 86.19 91 GLU A N 1
ATOM 697 C CA . GLU A 1 91 ? -11.182 -6.409 18.309 1.00 86.19 91 GLU A CA 1
ATOM 698 C C . GLU A 1 91 ? -12.491 -5.658 18.040 1.00 86.19 91 GLU A C 1
ATOM 700 O O . GLU A 1 91 ? -13.543 -6.268 17.845 1.00 86.19 91 GLU A O 1
ATOM 705 N N . LEU A 1 92 ? -12.423 -4.327 17.981 1.00 88.75 92 LEU A N 1
ATOM 706 C CA . LEU A 1 92 ? -13.549 -3.461 17.633 1.00 88.75 92 LEU A CA 1
ATOM 707 C C . LEU A 1 92 ? -13.829 -3.407 16.118 1.00 88.75 92 LEU A C 1
ATOM 709 O O . LEU A 1 92 ? -14.762 -2.726 15.690 1.00 88.75 92 LEU A O 1
ATOM 713 N N . GLY A 1 93 ? -13.057 -4.134 15.303 1.00 87.50 93 GLY A N 1
ATOM 714 C CA . GLY A 1 93 ? -13.262 -4.276 13.862 1.00 87.50 93 GLY A CA 1
ATOM 715 C C . GLY A 1 93 ? -12.536 -3.240 13.003 1.00 87.50 93 GLY A C 1
ATOM 716 O O . GLY A 1 93 ? -12.769 -3.181 11.791 1.00 87.50 93 GLY A O 1
ATOM 717 N N . PHE A 1 94 ? -11.649 -2.426 13.582 1.00 88.38 94 PHE A N 1
ATOM 718 C CA . PHE A 1 94 ? -10.788 -1.550 12.793 1.00 88.38 94 PHE A CA 1
ATOM 719 C C . PHE A 1 94 ? -9.725 -2.395 12.089 1.00 88.38 94 PHE A C 1
ATOM 721 O O . PHE A 1 94 ? -8.865 -2.999 12.723 1.00 88.38 94 PHE A O 1
ATOM 728 N N . THR A 1 95 ? -9.774 -2.419 10.758 1.00 87.38 95 THR A N 1
ATOM 729 C CA . THR A 1 95 ? -8.795 -3.122 9.922 1.00 87.38 95 THR A CA 1
ATOM 730 C C . THR A 1 95 ? -8.133 -2.137 8.959 1.00 87.38 95 THR A C 1
ATOM 732 O O . THR A 1 95 ? -8.818 -1.293 8.367 1.00 87.38 95 THR A O 1
ATOM 735 N N . PRO A 1 96 ? -6.800 -2.183 8.798 1.00 85.88 96 PRO A N 1
ATOM 736 C CA . PRO A 1 96 ? -6.116 -1.294 7.878 1.00 85.88 96 PRO A CA 1
ATOM 737 C C . PRO A 1 96 ? -6.418 -1.700 6.435 1.00 85.88 96 PRO A C 1
ATOM 739 O O . PRO A 1 96 ? -6.574 -2.874 6.101 1.00 85.88 96 PRO A O 1
ATOM 742 N N . THR A 1 97 ? -6.480 -0.709 5.55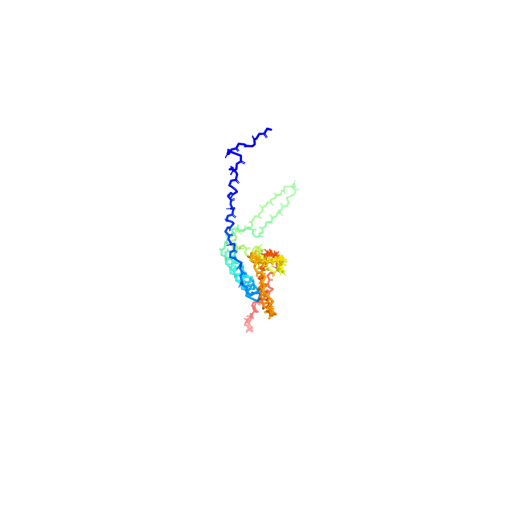1 1.00 85.12 97 THR A N 1
ATOM 743 C CA . THR A 1 97 ? -6.612 -0.959 4.113 1.00 85.12 97 THR A CA 1
ATOM 744 C C . THR A 1 97 ? -5.234 -1.221 3.516 1.00 85.12 97 THR A C 1
ATOM 746 O O . THR A 1 97 ? -4.353 -0.369 3.614 1.00 85.12 97 THR A O 1
ATOM 749 N N . ARG A 1 98 ? -5.050 -2.367 2.854 1.00 84.69 98 ARG A N 1
ATOM 750 C CA . ARG A 1 98 ? -3.826 -2.667 2.104 1.00 84.69 98 ARG A CA 1
ATOM 751 C C . ARG A 1 98 ? -3.908 -2.022 0.721 1.00 84.69 98 ARG A C 1
ATOM 753 O O . ARG A 1 98 ? -4.931 -2.136 0.054 1.00 84.69 98 ARG A O 1
ATOM 760 N N . TYR A 1 99 ? -2.841 -1.375 0.262 1.00 86.62 99 TYR A N 1
ATOM 761 C CA . TYR A 1 99 ? -2.743 -0.846 -1.104 1.00 86.62 99 TYR A CA 1
ATOM 762 C C . TYR A 1 99 ? -1.768 -1.678 -1.928 1.00 86.62 99 TYR A C 1
ATOM 764 O O . TYR A 1 99 ? -0.748 -2.118 -1.413 1.00 86.62 99 TYR A O 1
ATOM 772 N N . GLN A 1 100 ? -2.063 -1.855 -3.215 1.00 86.44 100 GLN A N 1
ATOM 773 C CA . GLN A 1 100 ? -1.150 -2.484 -4.165 1.00 86.44 100 GLN A CA 1
ATOM 774 C C . GLN A 1 100 ? -1.083 -1.693 -5.472 1.00 86.44 100 GLN A C 1
ATOM 776 O O . GLN A 1 100 ? -2.082 -1.121 -5.918 1.00 86.44 100 GLN A O 1
ATOM 781 N N . PHE A 1 101 ? 0.074 -1.706 -6.132 1.00 85.69 101 PHE A N 1
ATOM 782 C CA . PHE A 1 101 ? 0.178 -1.308 -7.533 1.00 85.69 101 PHE A CA 1
ATOM 783 C C . PHE A 1 101 ? -0.585 -2.311 -8.401 1.00 85.69 101 PHE A C 1
ATOM 785 O O . PHE A 1 101 ? -0.302 -3.506 -8.391 1.00 85.69 101 PHE A O 1
ATOM 792 N N . SER A 1 102 ? -1.580 -1.802 -9.119 1.00 86.06 102 SER A N 1
ATOM 793 C CA . SER A 1 102 ? -2.448 -2.569 -10.021 1.00 86.06 102 SER A CA 1
ATOM 794 C C . SER A 1 102 ? -1.998 -2.473 -11.477 1.00 86.06 102 SER A C 1
ATOM 796 O O . SER A 1 102 ? -2.147 -3.425 -12.235 1.00 86.06 102 SER A O 1
ATOM 798 N N . GLU A 1 103 ? -1.425 -1.330 -11.853 1.00 84.50 103 GLU A N 1
ATOM 799 C CA . GLU A 1 103 ? -0.977 -1.029 -13.207 1.00 84.50 103 GLU A CA 1
ATOM 800 C C . GLU A 1 103 ? 0.217 -0.071 -13.147 1.00 84.50 103 GLU A C 1
ATOM 802 O O . GLU A 1 103 ? 0.254 0.833 -12.304 1.00 84.50 103 GLU A O 1
ATOM 807 N N . ALA A 1 104 ? 1.181 -0.269 -14.044 1.00 85.38 104 ALA A N 1
ATOM 808 C CA . ALA A 1 104 ? 2.295 0.638 -14.274 1.00 85.38 104 ALA A CA 1
ATOM 809 C C . ALA A 1 104 ? 2.553 0.739 -15.780 1.00 85.38 104 ALA A C 1
ATOM 811 O O . ALA A 1 104 ? 2.833 -0.263 -16.436 1.00 85.38 104 ALA A O 1
ATOM 812 N N . THR A 1 105 ? 2.456 1.953 -16.310 1.00 82.00 105 THR A N 1
ATOM 813 C CA . THR A 1 105 ? 2.542 2.259 -17.738 1.00 82.00 105 THR A CA 1
ATOM 814 C C . THR A 1 105 ? 3.708 3.208 -17.976 1.00 82.00 105 THR A C 1
ATOM 816 O O . THR A 1 105 ? 3.757 4.298 -17.400 1.00 82.00 105 THR A O 1
ATOM 819 N N . LEU A 1 106 ? 4.640 2.789 -18.832 1.00 78.69 106 LEU A N 1
ATOM 820 C CA . LEU A 1 106 ? 5.756 3.599 -19.312 1.00 78.69 106 LEU A CA 1
ATOM 821 C C . LEU A 1 106 ? 5.461 4.047 -20.747 1.00 78.69 106 LEU A C 1
ATOM 823 O O . LEU A 1 106 ? 5.323 3.224 -21.649 1.00 78.69 106 LEU A O 1
ATOM 827 N N . GLU A 1 107 ? 5.380 5.355 -20.953 1.00 79.81 107 GLU A N 1
ATOM 828 C CA . GLU A 1 107 ? 5.218 5.984 -22.261 1.00 79.81 107 GLU A CA 1
ATOM 829 C C . GLU A 1 107 ? 6.556 6.600 -22.681 1.00 79.81 107 GLU A C 1
ATOM 831 O O . GLU A 1 107 ? 7.105 7.435 -21.960 1.00 79.81 107 GLU A O 1
ATOM 836 N N . VAL A 1 108 ? 7.078 6.206 -23.845 1.00 75.44 108 VAL A N 1
ATOM 837 C CA . VAL A 1 108 ? 8.343 6.720 -24.395 1.00 75.44 108 VAL A CA 1
ATOM 838 C C . VAL A 1 108 ? 8.073 7.368 -25.753 1.00 75.44 108 VAL A C 1
ATOM 840 O O . VAL A 1 108 ? 7.556 6.718 -26.659 1.00 75.44 108 VAL A O 1
ATOM 843 N N . GLY A 1 109 ? 8.400 8.653 -25.882 1.00 74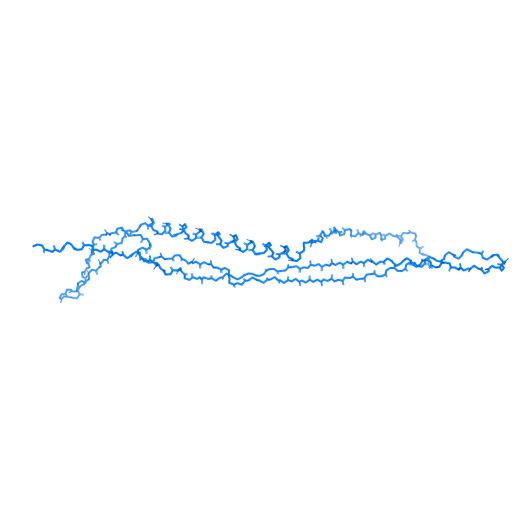.56 109 GLY A N 1
ATOM 844 C CA . GLY A 1 109 ? 8.441 9.395 -27.141 1.00 74.56 109 GLY A CA 1
ATOM 845 C C . GLY A 1 109 ? 9.887 9.572 -27.599 1.00 74.56 109 GLY A C 1
ATOM 846 O O . GLY A 1 109 ? 10.755 9.860 -26.778 1.00 74.56 109 GLY A O 1
ATOM 847 N N . VAL A 1 110 ? 10.148 9.359 -28.890 1.00 69.38 110 VAL A N 1
ATOM 848 C CA . VAL A 1 110 ? 11.474 9.529 -29.501 1.00 69.38 110 VAL A CA 1
ATOM 849 C C . VAL A 1 110 ? 11.329 10.407 -30.738 1.00 69.38 110 VAL A C 1
ATOM 851 O O . VAL A 1 110 ? 10.652 10.026 -31.694 1.00 69.38 110 VAL A O 1
ATOM 854 N N . ASP A 1 111 ? 11.995 11.554 -30.724 1.00 66.94 111 ASP A N 1
ATOM 855 C CA . ASP A 1 111 ? 12.088 12.504 -31.823 1.00 66.94 111 ASP A CA 1
ATOM 856 C C . ASP A 1 111 ? 13.481 12.396 -32.463 1.00 66.94 111 ASP A C 1
ATOM 858 O O . ASP A 1 111 ? 14.493 12.692 -31.837 1.00 66.94 111 ASP A O 1
ATOM 862 N N . ILE A 1 112 ? 13.558 11.964 -33.726 1.00 62.03 112 ILE A N 1
ATOM 863 C CA . ILE A 1 112 ? 14.834 11.821 -34.451 1.00 62.03 112 ILE A CA 1
ATOM 864 C C . ILE A 1 112 ? 14.946 12.935 -35.495 1.00 62.03 112 ILE A C 1
ATOM 866 O O . ILE A 1 112 ? 14.122 13.010 -36.411 1.00 62.03 112 ILE A O 1
ATOM 870 N N . ARG A 1 113 ? 15.985 13.771 -35.401 1.00 61.31 113 ARG A N 1
ATOM 871 C CA . ARG A 1 113 ? 16.329 14.787 -36.407 1.00 61.31 113 ARG A CA 1
ATOM 872 C C . ARG A 1 113 ? 17.575 14.360 -37.185 1.00 61.31 113 ARG A C 1
ATOM 874 O O . ARG A 1 113 ? 18.582 13.950 -36.613 1.00 61.31 113 ARG A O 1
ATOM 881 N N . PHE A 1 114 ? 17.492 14.471 -38.511 1.00 55.91 114 PHE A N 1
ATOM 882 C CA . PHE A 1 114 ? 18.596 14.213 -39.436 1.00 55.91 114 PHE A CA 1
ATOM 883 C C . PHE A 1 114 ? 18.981 15.520 -40.130 1.00 55.91 114 PHE A C 1
ATOM 885 O O . PHE A 1 114 ? 18.162 16.075 -40.866 1.00 55.91 114 PHE A O 1
ATOM 892 N N . SER A 1 115 ? 20.207 16.000 -39.924 1.00 60.97 115 SER A N 1
ATOM 893 C CA . SER A 1 115 ? 20.776 17.116 -40.687 1.00 60.97 115 SER A CA 1
ATOM 894 C C . SER A 1 115 ? 21.881 16.606 -41.611 1.00 60.97 115 SER A C 1
ATOM 896 O O . SER A 1 115 ? 22.855 16.001 -41.168 1.00 60.97 115 SER A O 1
ATOM 898 N N . GLU A 1 116 ? 21.703 16.829 -42.916 1.00 49.97 116 GLU A N 1
ATOM 899 C CA . GLU A 1 116 ? 22.709 16.548 -43.943 1.00 49.97 116 GLU A CA 1
ATOM 900 C C . GLU A 1 116 ? 23.415 17.862 -44.302 1.00 49.97 116 GLU A C 1
ATOM 902 O O . GLU A 1 116 ? 22.854 18.704 -45.006 1.00 49.97 116 GLU A O 1
ATOM 907 N N . GLU A 1 117 ? 24.640 18.050 -43.809 1.00 49.84 117 GLU A N 1
ATOM 908 C CA . GLU A 1 117 ? 25.500 19.168 -44.201 1.00 49.84 117 GLU A CA 1
ATOM 909 C C . GLU A 1 117 ? 26.504 18.692 -45.261 1.00 49.84 117 GLU A C 1
ATOM 911 O O . GLU A 1 117 ? 27.451 17.953 -44.992 1.00 49.84 117 GLU A O 1
ATOM 916 N N . GLY A 1 118 ? 26.259 19.083 -46.514 1.00 48.47 118 GLY A N 1
ATOM 917 C CA . GLY A 1 118 ? 27.146 18.818 -47.645 1.00 48.47 118 GLY A CA 1
ATOM 918 C C . GLY A 1 118 ? 27.992 20.041 -47.989 1.00 48.47 118 GLY A C 1
ATOM 919 O O . GLY A 1 118 ? 27.568 20.878 -48.788 1.00 48.47 118 GLY A O 1
ATOM 920 N N . GLU A 1 119 ? 29.200 20.138 -47.437 1.00 44.56 119 GLU A N 1
ATOM 921 C CA . GLU A 1 119 ? 30.179 21.160 -47.825 1.00 44.56 119 GLU A CA 1
ATOM 922 C C . GLU A 1 119 ? 30.859 20.773 -49.151 1.00 44.56 119 GLU A C 1
ATOM 924 O O . GLU A 1 119 ? 31.608 19.801 -49.243 1.00 44.56 119 GLU A O 1
ATOM 929 N N . ARG A 1 120 ? 30.573 21.532 -50.218 1.00 43.38 120 ARG A N 1
ATOM 930 C CA . AR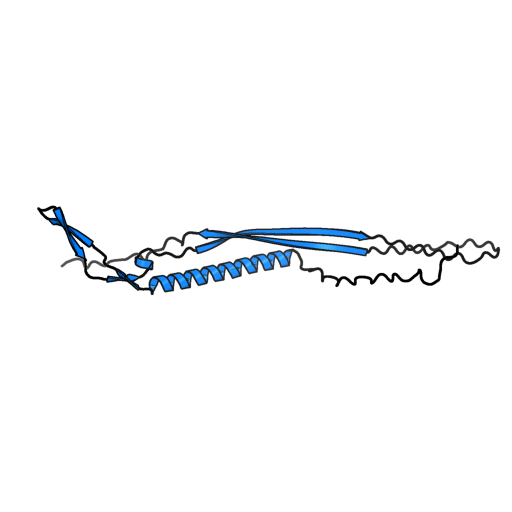G A 1 120 ? 31.307 21.462 -51.491 1.00 43.38 120 ARG A CA 1
ATOM 931 C C . ARG A 1 120 ? 32.351 22.576 -51.526 1.00 43.38 120 ARG A C 1
ATOM 933 O O . ARG A 1 120 ? 32.071 23.656 -52.042 1.00 43.38 120 ARG A O 1
ATOM 940 N N . GLU A 1 121 ? 33.556 22.319 -51.032 1.00 43.56 121 GLU A N 1
ATOM 941 C CA . GLU A 1 121 ? 34.702 23.184 -51.332 1.00 43.56 121 GLU A CA 1
ATOM 942 C C . GLU A 1 121 ? 35.178 22.910 -52.764 1.00 43.56 121 GLU A C 1
ATOM 944 O O . GLU A 1 121 ? 35.724 21.859 -53.088 1.00 43.56 121 GLU A O 1
ATOM 949 N N . SER A 1 122 ? 34.908 23.854 -53.667 1.00 45.50 122 SER A N 1
ATOM 950 C CA . SER A 1 122 ? 35.497 23.888 -55.006 1.00 45.50 122 SER A CA 1
ATOM 951 C C . SER A 1 122 ? 36.521 25.017 -55.059 1.00 45.50 122 SER A C 1
ATOM 953 O O . SER A 1 122 ? 36.175 26.157 -55.370 1.00 45.50 122 SER A O 1
ATOM 955 N N . GLU A 1 123 ? 37.787 24.709 -54.780 1.00 44.69 123 GLU A N 1
ATOM 956 C CA . GLU A 1 123 ? 38.903 25.617 -55.059 1.00 44.69 123 GLU A CA 1
ATOM 957 C C . GLU A 1 123 ? 39.069 25.765 -56.579 1.00 44.69 123 GLU A C 1
ATOM 959 O O . GLU A 1 123 ? 39.665 24.938 -57.267 1.00 44.69 123 GLU A O 1
ATOM 964 N N . SER A 1 124 ? 38.489 26.829 -57.136 1.00 44.56 124 SER A N 1
ATOM 965 C CA . SER A 1 124 ? 38.738 27.250 -58.517 1.00 44.56 124 SER A CA 1
ATOM 966 C C . SER A 1 124 ? 39.807 28.339 -58.544 1.00 44.56 124 SER A C 1
ATOM 968 O O . SER A 1 124 ? 39.504 29.518 -58.733 1.00 44.56 124 SER A O 1
ATOM 970 N N . GLU A 1 125 ? 41.073 27.952 -58.384 1.00 45.53 125 GLU A N 1
ATOM 971 C CA . GLU A 1 125 ? 42.194 28.844 -58.674 1.00 45.53 125 GLU A CA 1
ATOM 972 C C . GLU A 1 125 ? 42.447 28.953 -60.191 1.00 45.53 125 GLU A C 1
ATOM 974 O O . GLU A 1 125 ? 42.709 27.986 -60.905 1.00 45.53 125 GLU A O 1
ATOM 979 N N . GLY A 1 126 ? 42.332 30.193 -60.674 1.00 42.66 126 GLY A N 1
ATOM 980 C CA . GLY A 1 126 ? 42.950 30.786 -61.865 1.00 42.66 126 GLY A CA 1
ATOM 981 C C . GLY A 1 126 ? 43.575 29.875 -62.932 1.00 42.66 126 GLY A C 1
ATOM 982 O O . GLY A 1 126 ? 44.724 29.452 -62.846 1.00 42.66 126 GLY A O 1
ATOM 983 N N . ARG A 1 127 ? 42.868 29.750 -64.057 1.00 40.03 127 ARG A N 1
ATOM 984 C CA . ARG A 1 127 ? 43.348 29.199 -65.335 1.00 40.03 127 ARG A CA 1
ATOM 985 C C . ARG A 1 127 ? 44.677 29.828 -65.807 1.00 40.03 127 ARG A C 1
ATOM 987 O O . ARG A 1 127 ? 44.710 31.003 -66.169 1.00 40.03 127 ARG A O 1
ATOM 994 N N . ARG A 1 128 ? 45.706 28.993 -66.011 1.00 36.88 128 ARG A N 1
ATOM 995 C CA . ARG A 1 128 ? 46.663 29.117 -67.128 1.00 36.88 128 ARG A CA 1
ATOM 996 C C . ARG A 1 128 ? 46.593 27.838 -67.961 1.00 36.88 128 ARG A C 1
ATOM 998 O O . ARG A 1 128 ? 46.751 26.744 -67.436 1.00 36.88 128 ARG A O 1
ATOM 1005 N N . LEU A 1 129 ? 46.302 28.016 -69.249 1.00 46.00 129 LEU A N 1
ATOM 1006 C CA . LEU A 1 129 ? 46.166 26.992 -70.287 1.00 46.00 129 LEU A CA 1
ATOM 1007 C C . LEU A 1 129 ? 47.258 25.906 -70.212 1.00 46.00 129 LEU A C 1
ATOM 1009 O O . LEU A 1 129 ? 48.441 26.200 -70.364 1.00 46.00 129 LEU A O 1
ATOM 1013 N N . GLY A 1 130 ? 46.833 24.653 -70.069 1.00 38.47 130 GLY A N 1
ATOM 1014 C CA . GLY A 1 130 ? 47.663 23.463 -70.216 1.00 38.47 130 GLY A CA 1
ATOM 1015 C C . GLY A 1 130 ? 46.781 22.226 -70.110 1.00 38.47 130 GLY A C 1
ATOM 1016 O O . GLY A 1 130 ? 46.211 21.961 -69.058 1.00 38.47 130 GLY A O 1
ATOM 1017 N N . LEU A 1 131 ? 46.620 21.501 -71.215 1.00 49.75 131 LEU A N 1
ATOM 1018 C CA . LEU A 1 131 ? 45.877 20.245 -71.270 1.00 49.75 131 LEU A CA 1
ATOM 1019 C C . LEU A 1 131 ? 46.472 19.256 -70.253 1.00 49.75 131 LEU A C 1
ATOM 1021 O O . LEU A 1 131 ? 47.585 18.769 -70.441 1.00 49.75 131 LEU A O 1
ATOM 1025 N N . ARG A 1 132 ? 45.731 18.944 -69.188 1.00 42.25 132 ARG A N 1
ATOM 1026 C CA . ARG A 1 132 ? 45.973 17.780 -68.331 1.00 42.25 132 ARG A CA 1
ATOM 1027 C C . ARG A 1 132 ? 44.636 17.127 -68.025 1.00 42.25 132 ARG A C 1
ATOM 1029 O O . ARG A 1 132 ? 43.797 17.712 -67.350 1.00 42.25 132 ARG A O 1
ATOM 1036 N N . ALA A 1 133 ? 44.461 15.914 -68.541 1.00 54.66 133 ALA A N 1
ATOM 1037 C CA . ALA A 1 133 ? 43.471 14.982 -68.037 1.00 54.66 133 ALA A CA 1
ATOM 1038 C C . ALA A 1 133 ? 43.890 14.612 -66.607 1.00 54.66 133 ALA A C 1
ATOM 1040 O O . ALA A 1 133 ? 44.766 13.776 -66.407 1.00 54.66 133 ALA A O 1
ATOM 1041 N N . GLY A 1 134 ? 43.347 15.327 -65.626 1.00 43.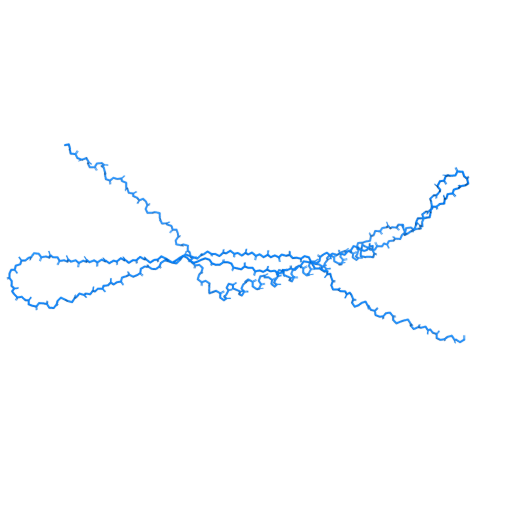78 134 GLY A N 1
ATOM 1042 C CA . GLY A 1 134 ? 43.394 14.931 -64.229 1.00 43.78 134 GLY A CA 1
ATOM 1043 C C . GLY A 1 134 ? 42.097 14.208 -63.919 1.00 43.78 134 GLY A C 1
ATOM 1044 O O . GLY A 1 134 ? 41.024 14.788 -64.069 1.00 43.78 134 GLY A O 1
ATOM 1045 N N . THR A 1 135 ? 42.176 12.942 -63.525 1.00 45.56 135 THR A N 1
ATOM 1046 C CA . THR A 1 135 ? 41.082 12.311 -62.789 1.00 45.56 135 THR A CA 1
ATOM 1047 C C . THR A 1 135 ? 40.921 13.123 -61.508 1.00 45.56 135 THR A C 1
ATOM 1049 O O . THR A 1 135 ? 41.811 13.107 -60.663 1.00 45.56 135 THR A O 1
ATOM 1052 N N . TYR A 1 136 ? 39.851 13.909 -61.408 1.00 47.25 136 TYR A N 1
ATOM 1053 C CA . TYR A 1 136 ? 39.509 14.590 -60.165 1.00 47.25 136 TYR A CA 1
ATOM 1054 C C . TYR A 1 136 ? 39.050 13.509 -59.187 1.00 47.25 136 TYR A C 1
ATOM 1056 O O . TYR A 1 136 ? 38.002 12.894 -59.386 1.00 47.25 136 TYR A O 1
ATOM 1064 N N . GLU A 1 137 ? 39.861 13.223 -58.174 1.00 44.47 137 GLU A N 1
ATOM 1065 C CA . GLU A 1 137 ? 39.427 12.431 -57.029 1.00 44.47 137 GLU A CA 1
ATOM 1066 C C . GLU A 1 137 ? 38.490 13.316 -56.202 1.00 44.47 137 GLU A C 1
ATOM 1068 O O . GLU 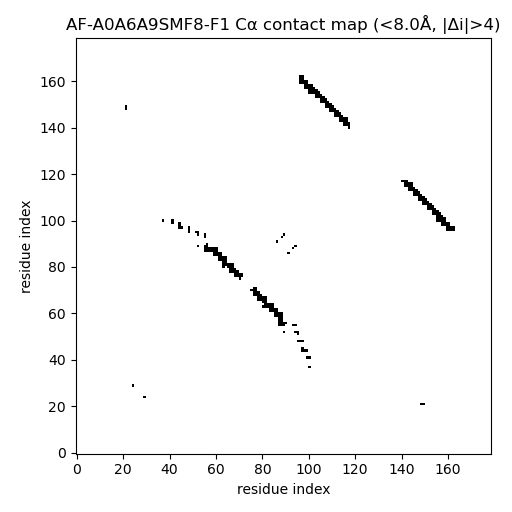A 1 137 ? 38.918 14.223 -55.492 1.00 44.47 137 GLU A O 1
ATOM 1073 N N . VAL A 1 138 ? 37.184 13.122 -56.394 1.00 50.34 138 VAL A N 1
ATOM 1074 C CA . VAL A 1 138 ? 36.146 13.784 -55.600 1.00 50.34 138 VAL A CA 1
ATOM 1075 C C . VAL A 1 138 ? 36.001 12.995 -54.304 1.00 50.34 138 VAL A C 1
ATOM 1077 O O . VAL A 1 138 ? 35.321 11.971 -54.267 1.00 50.34 138 VAL A O 1
ATOM 1080 N N . THR A 1 139 ? 36.654 13.455 -53.239 1.00 52.69 139 THR A N 1
ATOM 1081 C CA . THR A 1 139 ? 36.451 12.907 -51.893 1.00 52.69 139 THR A CA 1
ATOM 1082 C C . THR A 1 139 ? 35.183 13.518 -51.302 1.00 52.69 139 THR A C 1
ATOM 1084 O O . THR A 1 139 ? 35.202 14.601 -50.726 1.00 52.69 139 THR A O 1
ATOM 1087 N N . GLU A 1 140 ? 34.057 12.831 -51.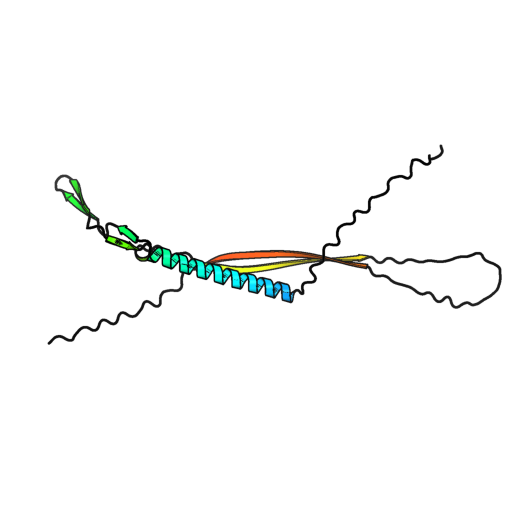480 1.00 49.59 140 GLU A N 1
ATOM 1088 C CA . GLU A 1 140 ? 32.763 13.218 -50.915 1.00 49.59 140 GLU A CA 1
ATOM 1089 C C . GLU A 1 140 ? 32.720 12.831 -49.423 1.00 49.59 140 GLU A C 1
ATOM 1091 O O . GLU A 1 140 ? 32.429 11.690 -49.067 1.00 49.59 140 GLU A O 1
ATOM 1096 N N . GLN A 1 141 ? 33.059 13.764 -48.528 1.00 51.31 141 GLN A N 1
ATOM 1097 C CA . GLN A 1 141 ? 32.923 13.554 -47.082 1.00 51.31 141 GLN A CA 1
ATOM 1098 C C . GLN A 1 141 ? 31.496 13.901 -46.653 1.00 51.31 141 GLN A C 1
ATOM 1100 O O . GLN A 1 141 ? 31.174 15.058 -46.404 1.00 51.31 141 GLN A O 1
ATOM 1105 N N . ARG A 1 142 ? 30.6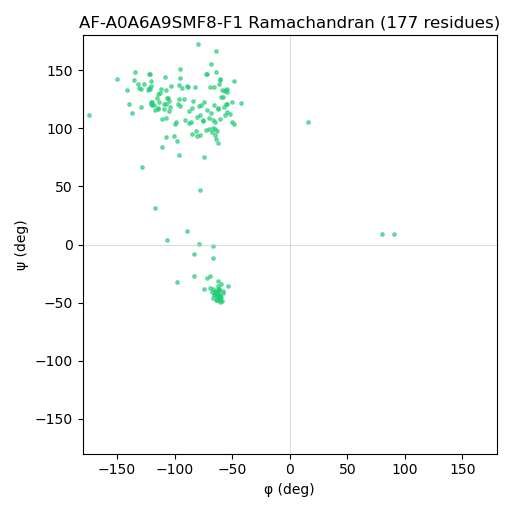24 12.893 -46.579 1.00 53.44 142 ARG A N 1
ATOM 1106 C CA . ARG A 1 142 ? 29.278 13.051 -46.013 1.00 53.44 142 ARG A CA 1
ATOM 1107 C C . ARG A 1 142 ? 29.371 12.983 -44.490 1.00 53.44 142 ARG A C 1
ATOM 1109 O O . ARG A 1 142 ? 29.644 11.911 -43.950 1.00 53.44 142 ARG A O 1
ATOM 1116 N N . LYS A 1 143 ? 29.168 14.107 -43.802 1.00 58.53 143 LYS A N 1
ATOM 1117 C CA . LYS A 1 143 ? 28.956 14.132 -42.349 1.00 58.53 143 LYS A CA 1
ATOM 1118 C C . LYS A 1 143 ? 27.452 14.064 -42.090 1.00 58.53 143 LYS A C 1
ATOM 1120 O O . LYS A 1 143 ? 26.692 14.837 -42.661 1.00 58.53 143 LYS A O 1
ATOM 1125 N N . TYR A 1 144 ? 27.030 13.084 -41.295 1.00 51.59 144 TYR A N 1
ATOM 1126 C CA . TYR A 1 144 ? 25.644 12.944 -40.858 1.00 51.59 144 TYR A CA 1
ATOM 1127 C C . TYR A 1 144 ? 25.583 13.328 -39.388 1.00 51.59 144 TYR A C 1
ATOM 1129 O O . TYR A 1 144 ? 26.068 12.573 -38.544 1.00 51.59 144 TYR A O 1
ATOM 1137 N N . ASP A 1 145 ? 24.979 14.469 -39.089 1.00 52.28 145 ASP A N 1
ATOM 1138 C CA . ASP A 1 145 ? 24.629 14.826 -37.723 1.00 52.28 145 ASP A CA 1
ATOM 1139 C C . ASP A 1 145 ? 23.245 14.231 -37.427 1.00 52.28 145 ASP A C 1
ATOM 1141 O O . ASP A 1 145 ? 22.246 14.539 -38.087 1.00 52.28 145 ASP A O 1
ATOM 1145 N N . ARG A 1 146 ? 23.207 13.284 -36.483 1.00 52.59 146 ARG A N 1
ATOM 1146 C CA . ARG A 1 146 ? 21.978 12.665 -35.977 1.00 52.59 146 ARG A CA 1
ATOM 1147 C C . ARG A 1 146 ? 21.763 13.170 -34.559 1.00 52.59 146 ARG A C 1
ATOM 1149 O O . ARG A 1 146 ? 22.560 12.857 -33.682 1.00 52.59 146 ARG A O 1
ATOM 1156 N N . GLU A 1 147 ? 20.676 13.896 -34.349 1.00 55.00 147 GLU A N 1
ATOM 1157 C CA . GLU A 1 147 ? 20.213 14.303 -33.022 1.00 55.00 147 GLU A CA 1
ATOM 1158 C C . GLU A 1 147 ? 18.974 13.464 -32.680 1.00 55.00 147 GLU A C 1
ATOM 1160 O O . GLU A 1 147 ? 18.031 13.388 -33.476 1.00 55.00 147 GLU A O 1
ATOM 1165 N N . VAL A 1 148 ? 18.990 12.786 -31.533 1.00 56.38 148 VAL A N 1
ATOM 1166 C CA . VAL A 1 148 ? 17.849 12.028 -31.009 1.00 56.38 148 VAL A CA 1
ATOM 1167 C C . VAL A 1 148 ? 17.419 12.700 -29.705 1.00 56.38 148 VAL A C 1
ATOM 1169 O O . VAL A 1 148 ? 18.225 12.967 -28.825 1.00 56.38 148 VAL A O 1
ATOM 1172 N N . GLU A 1 149 ? 16.144 13.055 -29.603 1.00 60.50 149 GLU A N 1
ATOM 1173 C CA . GLU A 1 149 ? 15.545 13.633 -28.404 1.00 60.50 149 GLU A CA 1
ATOM 1174 C C . GLU A 1 149 ? 14.512 12.632 -27.876 1.00 60.50 149 GLU A C 1
ATOM 1176 O O . GLU A 1 149 ? 13.547 12.301 -28.560 1.00 60.50 149 GLU A O 1
ATOM 1181 N N . ALA A 1 150 ? 14.728 12.096 -26.672 1.00 63.28 150 ALA A N 1
ATOM 1182 C CA . ALA A 1 150 ? 13.830 11.124 -26.052 1.00 63.28 150 ALA A CA 1
ATOM 1183 C C . ALA A 1 150 ? 13.127 11.721 -24.825 1.00 63.28 150 ALA A C 1
ATOM 1185 O O . ALA A 1 150 ? 13.754 12.324 -23.952 1.00 63.28 150 ALA A O 1
ATOM 1186 N N . ASN A 1 151 ? 11.814 11.517 -24.723 1.00 67.81 151 ASN A N 1
ATOM 1187 C CA . ASN A 1 151 ? 11.001 11.901 -23.572 1.00 67.81 151 ASN A CA 1
ATOM 1188 C C . ASN A 1 151 ? 10.275 10.679 -22.992 1.00 67.81 151 ASN A C 1
ATOM 1190 O O . ASN A 1 151 ? 9.629 9.931 -23.719 1.00 67.81 151 ASN A O 1
ATOM 1194 N N . ALA A 1 152 ? 10.316 10.494 -21.671 1.00 67.88 152 ALA A N 1
ATOM 1195 C CA . ALA A 1 152 ? 9.626 9.397 -20.990 1.00 67.88 152 ALA A CA 1
ATOM 1196 C C . ALA A 1 152 ? 8.610 9.917 -19.962 1.00 67.88 152 ALA A C 1
ATOM 1198 O O . ALA A 1 152 ? 8.868 10.890 -19.249 1.00 67.88 152 ALA A O 1
ATOM 1199 N N . ARG A 1 153 ? 7.450 9.259 -19.869 1.00 79.12 153 ARG A N 1
ATOM 1200 C CA . ARG A 1 153 ? 6.402 9.514 -18.874 1.00 79.12 153 ARG A CA 1
ATOM 1201 C C . ARG A 1 153 ? 6.001 8.206 -18.200 1.00 79.12 153 ARG A C 1
ATOM 1203 O O . ARG A 1 153 ? 5.761 7.210 -18.870 1.00 79.12 153 ARG A O 1
ATOM 1210 N N . ILE A 1 154 ? 5.904 8.222 -16.873 1.00 80.06 154 ILE A N 1
ATOM 1211 C CA . ILE A 1 154 ? 5.510 7.058 -16.072 1.00 80.06 154 ILE A CA 1
ATOM 1212 C C . ILE A 1 154 ? 4.174 7.357 -15.399 1.00 80.06 154 ILE A C 1
ATOM 1214 O O . ILE A 1 154 ? 4.025 8.385 -14.739 1.00 80.06 154 ILE A O 1
ATOM 1218 N N . ASN A 1 155 ? 3.223 6.440 -15.546 1.00 83.88 155 ASN A N 1
ATOM 1219 C CA . ASN A 1 155 ? 1.936 6.455 -14.864 1.00 83.88 155 ASN A CA 1
ATOM 1220 C C . ASN A 1 155 ? 1.798 5.166 -14.046 1.00 83.88 155 ASN A C 1
ATOM 1222 O O . ASN A 1 155 ? 2.067 4.082 -14.553 1.00 83.88 155 ASN A O 1
ATOM 1226 N N . ALA A 1 156 ? 1.371 5.259 -12.789 1.00 83.00 156 ALA A N 1
ATOM 1227 C CA . ALA A 1 156 ? 1.146 4.094 -11.937 1.00 83.00 156 ALA A CA 1
ATOM 1228 C C . ALA A 1 156 ? -0.177 4.231 -11.186 1.00 83.00 156 ALA A C 1
ATOM 1230 O O . ALA A 1 156 ? -0.536 5.323 -10.738 1.00 83.00 156 ALA A O 1
ATOM 1231 N N . ARG A 1 157 ? -0.903 3.121 -11.039 1.00 85.56 157 ARG A N 1
ATOM 1232 C CA . ARG A 1 157 ? -2.210 3.085 -10.383 1.00 85.56 157 ARG A CA 1
ATOM 1233 C C . ARG A 1 157 ? -2.177 2.200 -9.147 1.00 85.56 157 ARG A C 1
ATOM 1235 O O . ARG A 1 157 ? -1.958 0.992 -9.242 1.00 85.56 157 ARG A O 1
ATOM 1242 N N . LEU A 1 158 ? -2.473 2.797 -7.999 1.00 86.06 158 LEU A N 1
ATOM 1243 C CA . LEU A 1 158 ? -2.646 2.103 -6.724 1.00 86.06 158 LEU A CA 1
ATOM 1244 C C . LEU A 1 158 ? -4.126 1.774 -6.493 1.00 86.06 158 LEU A C 1
ATOM 1246 O O . LEU A 1 158 ? -4.989 2.632 -6.692 1.00 86.06 158 LEU A O 1
ATOM 1250 N N . GLN A 1 159 ? -4.416 0.547 -6.061 1.00 88.19 159 GLN A N 1
ATOM 1251 C CA . GLN A 1 159 ? -5.759 0.097 -5.700 1.00 88.19 159 GLN A CA 1
ATOM 1252 C C . GLN A 1 159 ? -5.759 -0.507 -4.287 1.00 88.19 159 GLN A C 1
ATOM 1254 O O . GLN A 1 159 ? -4.841 -1.262 -3.955 1.00 88.19 159 GLN A O 1
ATOM 1259 N N . PRO A 1 160 ? -6.779 -0.213 -3.460 1.00 85.94 160 PRO A N 1
ATOM 1260 C CA . PRO A 1 160 ? -6.965 -0.907 -2.197 1.00 85.94 160 PRO A CA 1
ATOM 1261 C C . PRO A 1 160 ? -7.375 -2.366 -2.433 1.00 85.94 160 PRO A C 1
ATOM 1263 O O . PRO A 1 160 ? -8.246 -2.658 -3.258 1.00 85.94 160 PRO A O 1
ATOM 1266 N N . VAL A 1 161 ? -6.767 -3.278 -1.685 1.00 85.12 161 VAL A N 1
ATOM 1267 C CA . VAL A 1 161 ? -7.099 -4.700 -1.655 1.00 85.12 161 VAL A CA 1
ATOM 1268 C C . VAL A 1 161 ? -7.459 -5.143 -0.243 1.00 85.12 161 VAL A C 1
ATOM 1270 O O . VAL A 1 161 ? -6.921 -4.607 0.728 1.00 85.12 161 VAL A O 1
ATOM 1273 N N . PRO A 1 162 ? -8.379 -6.113 -0.111 1.00 72.19 162 PRO A N 1
ATOM 1274 C CA . PRO A 1 162 ? -8.678 -6.694 1.185 1.00 72.19 162 PRO A CA 1
ATOM 1275 C C . PRO A 1 162 ? -7.450 -7.427 1.733 1.00 72.19 162 PRO A C 1
ATOM 1277 O O . PRO A 1 162 ? -6.654 -7.989 0.974 1.00 72.19 162 PRO A O 1
ATOM 1280 N N . LEU A 1 163 ? -7.311 -7.429 3.058 1.00 71.25 163 LEU A N 1
ATOM 1281 C CA . LEU A 1 163 ? -6.331 -8.271 3.734 1.00 71.25 163 LEU A CA 1
ATOM 1282 C C . LEU A 1 163 ? -6.639 -9.750 3.430 1.00 71.25 163 LEU A C 1
ATOM 1284 O O . LEU A 1 163 ? -7.816 -10.117 3.337 1.00 71.25 163 LEU A O 1
ATOM 1288 N N . PRO A 1 164 ? -5.614 -10.601 3.244 1.00 66.50 164 PRO A N 1
ATOM 1289 C CA . PRO A 1 164 ? -5.819 -12.035 3.093 1.00 66.50 164 PRO A CA 1
ATOM 1290 C C . PRO A 1 164 ? -6.628 -12.573 4.276 1.00 66.50 164 PRO A C 1
ATOM 1292 O O . PRO A 1 164 ? -6.346 -12.230 5.421 1.00 66.50 164 PRO A O 1
ATOM 1295 N N . VAL A 1 165 ? -7.636 -13.399 3.989 1.00 57.31 165 VAL A N 1
ATOM 1296 C CA . VAL A 1 165 ? -8.477 -14.016 5.022 1.00 57.31 165 VAL A CA 1
ATOM 1297 C C . VAL A 1 165 ? -7.588 -14.854 5.935 1.00 57.31 165 VAL A C 1
ATOM 1299 O O . VAL A 1 165 ? -6.807 -15.680 5.458 1.00 57.31 165 VAL A O 1
ATOM 1302 N N . GLU A 1 166 ? -7.690 -14.601 7.236 1.00 58.81 166 GLU A N 1
ATOM 1303 C CA . GLU A 1 166 ? -6.870 -15.236 8.256 1.00 58.81 166 GLU A CA 1
ATOM 1304 C C . GLU A 1 166 ? -6.985 -16.764 8.183 1.00 58.81 166 GLU A C 1
ATOM 1306 O O . GLU A 1 166 ? -8.080 -17.330 8.154 1.00 58.81 166 GLU A O 1
ATOM 1311 N N . LEU A 1 167 ? -5.842 -17.449 8.224 1.00 42.91 167 LEU A N 1
ATOM 1312 C CA . LEU A 1 167 ? -5.788 -18.816 8.728 1.00 42.91 167 LEU A CA 1
ATOM 1313 C C . LEU A 1 167 ? -5.914 -18.715 10.250 1.00 42.91 167 LEU A C 1
ATOM 1315 O O . LEU A 1 167 ? -4.912 -18.783 10.960 1.00 42.91 167 LEU A O 1
ATOM 1319 N N . SER A 1 168 ? -7.124 -18.460 10.753 1.00 50.47 168 SER A N 1
ATOM 1320 C CA . SER A 1 168 ? -7.354 -18.432 12.195 1.00 50.47 168 SER A CA 1
ATOM 1321 C C . SER A 1 168 ? -6.868 -19.766 12.787 1.00 50.47 168 SER A C 1
ATOM 1323 O O . SER A 1 168 ? -7.191 -20.828 12.234 1.00 50.47 168 SER A O 1
ATOM 1325 N N . PRO A 1 169 ? -6.062 -19.751 13.865 1.00 58.94 169 PRO A N 1
ATOM 1326 C CA . PRO A 1 169 ? -5.582 -20.979 14.475 1.00 58.94 169 PRO A CA 1
ATOM 1327 C C . PRO A 1 169 ? -6.773 -21.862 14.856 1.00 58.94 169 PRO A C 1
ATOM 1329 O O . PRO A 1 169 ? -7.742 -21.394 15.451 1.00 58.94 169 PRO A O 1
ATOM 1332 N N . THR A 1 170 ? -6.715 -23.146 14.502 1.00 58.69 170 THR A N 1
ATOM 1333 C CA . THR A 1 170 ? -7.723 -24.113 14.947 1.00 58.69 170 THR A CA 1
ATOM 1334 C C . THR A 1 170 ? -7.601 -24.273 16.459 1.00 58.69 170 THR A C 1
ATOM 1336 O O . THR A 1 170 ? -6.649 -24.880 16.948 1.00 58.69 170 THR A O 1
ATOM 1339 N N . GLU A 1 171 ? -8.556 -23.719 17.204 1.00 59.06 171 GLU A N 1
ATOM 1340 C CA . GLU A 1 171 ? -8.653 -23.908 18.650 1.00 59.06 171 GLU A CA 1
ATOM 1341 C C . GLU A 1 171 ? -9.075 -25.363 18.918 1.00 59.06 171 GLU A C 1
ATOM 1343 O O . GLU A 1 171 ? -10.241 -25.733 18.780 1.00 59.06 171 GLU A O 1
ATOM 1348 N N . THR A 1 172 ? -8.114 -26.226 19.256 1.00 63.41 172 THR A N 1
ATOM 1349 C CA . THR A 1 172 ? -8.412 -27.574 19.756 1.00 63.41 172 THR A CA 1
ATOM 1350 C C . THR A 1 172 ? -8.629 -27.467 21.257 1.00 63.41 172 THR A C 1
ATOM 1352 O O . THR A 1 172 ? -7.683 -27.261 22.013 1.00 63.41 172 THR A O 1
ATOM 1355 N N . ARG A 1 173 ? -9.887 -27.558 21.692 1.00 59.09 173 ARG A N 1
ATOM 1356 C CA . ARG A 1 173 ? -10.224 -27.688 23.111 1.00 59.09 173 ARG A CA 1
ATOM 1357 C C . ARG A 1 173 ? -10.217 -29.160 23.488 1.00 59.09 173 ARG A C 1
ATOM 1359 O O . ARG A 1 173 ? -11.168 -29.875 23.176 1.00 59.09 173 ARG A O 1
ATOM 1366 N N . ASP A 1 174 ? -9.172 -29.587 24.189 1.00 66.50 174 ASP A N 1
ATOM 1367 C CA . ASP A 1 174 ? -9.175 -30.869 24.888 1.00 66.50 174 ASP A CA 1
ATOM 1368 C C . ASP A 1 174 ? -10.208 -30.791 26.016 1.00 66.50 174 ASP A C 1
ATOM 1370 O O . ASP A 1 174 ? -9.989 -30.180 27.062 1.00 66.50 174 ASP A O 1
ATOM 1374 N N . THR A 1 175 ? -11.388 -31.359 25.773 1.00 66.50 175 THR A N 1
ATOM 1375 C CA . THR A 1 175 ? -12.373 -31.566 26.834 1.00 66.50 175 THR A CA 1
ATOM 1376 C C . THR A 1 175 ? -11.919 -32.800 27.610 1.00 66.50 175 THR A C 1
ATOM 1378 O O . THR A 1 175 ? -11.826 -33.861 26.992 1.00 66.50 175 THR A O 1
ATOM 1381 N N . PRO A 1 176 ? -11.617 -32.717 28.918 1.00 64.25 176 PRO A N 1
ATOM 1382 C CA . PRO A 1 176 ? -11.388 -33.922 29.699 1.00 64.25 176 PRO A CA 1
ATOM 1383 C C . PRO A 1 176 ? -12.690 -34.728 29.698 1.00 64.25 176 PRO A C 1
ATOM 1385 O O . PRO A 1 176 ? -13.730 -34.240 30.146 1.00 64.25 176 PRO A O 1
ATOM 1388 N N . GLU A 1 177 ? -12.645 -35.929 29.119 1.00 55.88 177 GLU A N 1
ATOM 1389 C CA . GLU A 1 177 ? -13.736 -36.897 29.199 1.00 55.88 177 GLU A CA 1
ATOM 1390 C C . GLU A 1 177 ? -14.057 -37.123 30.680 1.00 55.88 177 GLU A C 1
ATOM 1392 O O . GLU A 1 177 ? -13.177 -37.456 31.471 1.00 55.88 177 GLU A O 1
ATOM 1397 N N . GLY A 1 178 ? -15.304 -36.839 31.058 1.00 58.88 178 GLY A N 1
ATOM 1398 C CA . GLY A 1 178 ? -15.760 -36.941 32.437 1.00 58.88 178 GLY A CA 1
ATOM 1399 C C . GLY A 1 178 ? -15.596 -38.352 33.001 1.00 58.88 178 GLY A C 1
ATOM 1400 O O . GLY A 1 178 ? -15.997 -39.327 32.363 1.00 58.88 178 GLY A O 1
ATOM 1401 N N . GLU A 1 179 ? -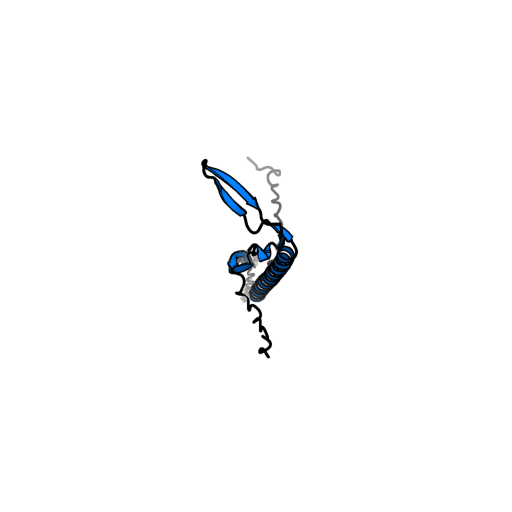15.045 -38.419 34.213 1.00 42.38 179 GLU A N 1
ATOM 1402 C CA . GLU A 1 179 ? -15.245 -39.513 35.174 1.00 42.38 179 GLU A CA 1
ATOM 1403 C C . GLU A 1 179 ? -16.530 -39.298 35.986 1.00 42.38 179 GLU A C 1
ATOM 1405 O O . GLU A 1 179 ? -16.837 -38.129 36.328 1.00 42.38 179 GLU A O 1
#

Foldseek 3Di:
DDDDPVPPDPPPPPPPPPPPPDPPQPPVNVVVVVVVVQVVVLVVLVVVLVVVVVVQQPDWDWDQPDWDWDQDPVRDIDIDTDHTDIDGNVRVPDHDWRKHWPDKDKDKDKDKDKDWDFDDDDPPPDDDDDDDPDPPPPPGDTDIDIDMDMDMDMDIDMDTDDDPDDPPDPDDDPDPDDD

Mean predicted aligned error: 17.95 Å

pLDDT: mean 70.64, std 18.18, range [36.88, 94.38]

Solvent-accessible surface area (backbone atoms only — not comparable to full-atom values): 12038 Å² total; per-residue (Å²): 136,83,87,60,94,78,78,80,75,81,78,75,75,76,77,78,66,76,79,70,79,70,79,84,62,55,68,68,56,55,52,48,52,50,52,51,51,50,53,54,51,49,52,51,49,52,50,53,49,52,54,49,50,51,50,29,56,69,42,65,45,82,38,62,87,45,77,50,76,46,72,50,100,83,71,48,76,48,78,48,71,46,76,72,41,80,39,25,37,41,81,74,66,56,72,82,81,39,66,41,82,75,48,76,48,81,48,77,48,77,48,79,47,80,48,81,60,77,81,80,87,74,88,80,78,77,90,74,94,70,97,69,95,67,86,78,82,78,83,83,72,80,52,75,51,75,50,76,50,76,46,79,47,79,48,74,41,76,43,80,43,82,72,79,79,76,83,69,78,83,83,79,77,85,71,79,80,81,130

Sequence (179 aa):
MPIRPSDLQHRGTAHTQPVREELDVPFDDLLYLLAEGIASAQTKLDLSTAELLETLAETEVDVVPQLTRRIDEHGGVETESAATESRSLLELGFTPTRYQFSEATLEVGVDIRFSEEGERESESEGRRLGLRAGTYEVTEQRKYDREVEANARINARLQPVPLPVELSPTETRDTPEGE

Radius of gyration: 40.71 Å; Cα contacts (8 Å, |Δi|>4): 160; chains: 1; bounding box: 93×96×106 Å

Secondary structure (DSSP, 8-state):
-PPPTTS-------------------HHHHHHHHHHHHHHHHHHHHHHHHHHHHHHHH-EEEE---EEEEE-TTS-EEEEEPPPEEEETTTTT--PPEEEEEEEEEEEEEEEEEEEE-------------------------EEEEEEEEEEEEEEEEEEEPPPPP--------PPPP-

Nearest PDB structures (foldseek):
  7clr-assembly1_d  TM=4.207E-01  e=9.743E+00  Salmonella enterica subsp. enterica serovar Typhimurium